Protein AF-A0A537FMN5-F1 (afdb_monomer)

Foldseek 3Di:
DDPLVVLVVVLVVLVVVLVVLVVVLVVLVVVLVVLVVVLVVLVVLLVVLVVVLVVLVVLLVVLVVVLVVLVVVLVVLCVVVVDDDDLVVLVVVLVVLVVCLVPDDDDPVVNVVSVVSNVVSVVVNVSVVVSVVSVVSSVVSVVVSVVSVVVSVVSVVVSVVSVVVSVVSVVVSVVSVVVSVVSVVVSVVSVVVSVVSVVVSVVVVVVVVVVVVVVVVVVVVVVVD

Solvent-accessible surface area (backbone atoms only — not comparable to full-atom values): 11853 Å² total; per-residue (Å²): 131,56,76,64,57,57,47,50,53,52,51,52,54,52,50,53,52,50,50,55,51,49,52,55,46,51,52,48,51,53,51,51,50,53,53,48,53,52,44,52,50,37,48,51,53,27,52,52,40,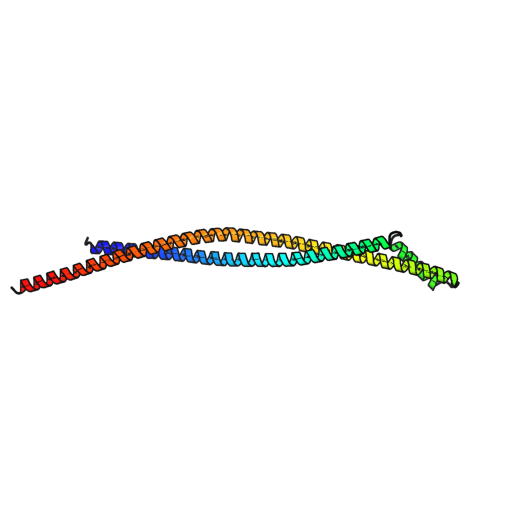51,52,53,42,52,54,47,49,52,54,28,49,51,33,50,50,53,33,50,53,52,50,50,55,48,51,52,54,48,63,76,53,76,76,78,76,60,60,72,58,48,48,55,54,38,55,52,51,54,50,46,64,75,74,47,97,67,54,76,70,58,46,53,51,50,52,54,52,43,52,61,34,52,59,44,48,55,50,48,51,52,49,52,51,50,50,53,52,36,52,51,34,49,53,54,27,50,52,45,48,53,52,40,51,53,47,49,54,53,28,48,51,34,48,52,49,39,52,53,49,50,52,54,46,50,57,50,46,53,52,45,54,52,50,49,53,57,47,52,56,50,51,52,54,51,50,54,53,52,48,53,49,50,52,56,49,50,51,50,55,50,51,54,50,50,55,50,49,54,52,58,51,68,73,72,110

Mean predicted aligned error: 10.47 Å

pLDDT: mean 88.24, std 8.63, range [50.25, 96.5]

Radius of gyration: 47.75 Å; Cα contacts (8 Å, |Δi|>4): 117; chains: 1; bounding box: 92×27×148 Å

Sequence (225 aa):
MSKIDELDDQRQKLRMDLRKSLDKLNETRAKLSKVREELQQQRKTRDGLNDTVRALKQTRDHLRDSSKEKLVALRELLKKMSDRPHASIAEKELASLEWHVQTSPLGKDEEKRLMTKIRGLEIRVSGYHNVLKLREEITKQREEADQVHARIQELAAESQKHHEDVVQLSGAFQTLRTKRDEQHKRLDDRRAKVAEIKQHFVELRNELTDDEKTIRREKEEALKE

Structure (mmCIF, N/CA/C/O backbone):
data_AF-A0A537FMN5-F1
#
_entry.id   AF-A0A537FMN5-F1
#
loop_
_atom_site.group_PDB
_atom_site.id
_atom_site.type_symbol
_atom_site.label_atom_id
_atom_site.label_alt_id
_atom_site.label_comp_id
_atom_site.label_asym_id
_atom_site.label_entity_id
_atom_site.label_seq_id
_atom_site.pdbx_PDB_ins_code
_atom_site.Cartn_x
_atom_site.Cartn_y
_atom_site.Cartn_z
_atom_site.occupancy
_atom_site.B_iso_or_equiv
_atom_site.auth_seq_id
_atom_site.auth_comp_id
_atom_site.auth_asym_id
_atom_site.auth_atom_id
_atom_site.pdbx_PDB_model_num
ATOM 1 N N . MET A 1 1 ? 44.001 -1.952 -53.327 1.00 53.19 1 MET A N 1
ATOM 2 C CA . MET A 1 1 ? 42.630 -2.487 -53.187 1.00 53.19 1 MET A CA 1
ATOM 3 C C . MET A 1 1 ? 41.712 -1.577 -53.977 1.00 53.19 1 MET A C 1
ATOM 5 O O . MET A 1 1 ? 42.021 -0.390 -54.047 1.00 53.19 1 MET A O 1
ATOM 9 N N . SER A 1 2 ? 40.685 -2.097 -54.656 1.00 77.44 2 SER A N 1
ATOM 10 C CA . SER A 1 2 ? 39.779 -1.211 -55.391 1.00 77.44 2 SER A CA 1
ATOM 11 C C . SER A 1 2 ? 38.928 -0.424 -54.390 1.00 77.44 2 SER A C 1
ATOM 13 O O . SER A 1 2 ? 38.637 -0.901 -53.292 1.00 77.44 2 SER A O 1
ATOM 15 N N . LYS A 1 3 ? 38.506 0.786 -54.759 1.00 79.75 3 LYS A N 1
ATOM 16 C CA . LYS A 1 3 ? 37.658 1.627 -53.902 1.00 79.75 3 LYS A CA 1
ATOM 17 C C . LYS A 1 3 ? 36.299 0.976 -53.586 1.00 79.75 3 LYS A C 1
ATOM 19 O O . LYS A 1 3 ? 35.687 1.289 -52.569 1.00 79.75 3 LYS A O 1
ATOM 24 N N . ILE A 1 4 ? 35.860 0.026 -54.419 1.00 79.50 4 ILE A N 1
ATOM 25 C CA . ILE A 1 4 ? 34.692 -0.828 -54.170 1.00 79.50 4 ILE A CA 1
ATOM 26 C C . ILE A 1 4 ? 34.936 -1.795 -53.007 1.00 79.50 4 ILE A C 1
ATOM 28 O O . ILE A 1 4 ? 34.047 -1.951 -52.170 1.00 79.50 4 ILE A O 1
ATOM 32 N N . ASP A 1 5 ? 36.113 -2.419 -52.933 1.00 82.12 5 ASP A N 1
ATOM 33 C CA . ASP A 1 5 ? 36.431 -3.393 -51.879 1.00 82.12 5 ASP A CA 1
ATOM 34 C C . ASP A 1 5 ? 36.463 -2.709 -50.504 1.00 82.12 5 ASP A C 1
ATOM 36 O O . ASP A 1 5 ? 35.910 -3.216 -49.530 1.00 82.12 5 ASP A O 1
ATOM 40 N N . GLU A 1 6 ? 37.015 -1.492 -50.441 1.00 84.88 6 GLU A N 1
ATOM 41 C CA . GLU A 1 6 ? 37.028 -0.675 -49.222 1.00 84.88 6 GLU A CA 1
ATOM 42 C C . GLU A 1 6 ? 35.611 -0.296 -48.759 1.00 84.88 6 GLU A C 1
ATOM 44 O O . GLU A 1 6 ? 35.308 -0.349 -47.562 1.00 84.88 6 GLU A O 1
ATOM 49 N N . LEU A 1 7 ? 34.723 0.058 -49.694 1.00 82.81 7 LEU A N 1
ATOM 50 C CA . LEU A 1 7 ? 33.324 0.364 -49.391 1.00 82.81 7 LEU A CA 1
ATOM 51 C C . LEU A 1 7 ? 32.528 -0.887 -48.986 1.00 82.81 7 LEU A C 1
ATOM 53 O O . LEU A 1 7 ? 31.657 -0.788 -48.114 1.00 82.81 7 LEU A O 1
ATOM 57 N N . ASP A 1 8 ? 32.814 -2.063 -49.559 1.00 81.25 8 ASP A N 1
ATOM 58 C CA . ASP A 1 8 ? 32.164 -3.308 -49.132 1.00 81.25 8 ASP A CA 1
ATOM 59 C C . ASP A 1 8 ? 32.602 -3.718 -47.721 1.00 81.25 8 ASP A C 1
ATOM 61 O O . ASP A 1 8 ? 31.748 -4.014 -46.879 1.00 81.25 8 ASP A O 1
ATOM 65 N N . ASP A 1 9 ? 33.895 -3.622 -47.408 1.00 86.69 9 ASP A N 1
ATOM 66 C CA . ASP A 1 9 ? 34.426 -3.868 -46.064 1.00 86.69 9 ASP A CA 1
ATOM 67 C C . ASP A 1 9 ? 33.814 -2.919 -45.023 1.00 86.69 9 ASP A C 1
ATOM 69 O O . ASP A 1 9 ? 33.403 -3.342 -43.933 1.00 86.69 9 ASP A O 1
ATOM 73 N N . GLN A 1 10 ? 33.707 -1.626 -45.347 1.00 86.00 10 GLN A N 1
ATOM 74 C CA . GLN A 1 10 ? 33.046 -0.640 -44.486 1.00 86.00 10 GLN A CA 1
ATOM 75 C C . GLN A 1 10 ? 31.566 -0.977 -44.278 1.00 86.00 10 GLN A C 1
ATOM 77 O O . GLN A 1 10 ? 31.069 -0.948 -43.146 1.00 86.00 10 GLN A O 1
ATOM 82 N N . ARG A 1 11 ? 30.860 -1.367 -45.343 1.00 83.25 11 ARG A N 1
ATOM 83 C CA . ARG A 1 11 ? 29.454 -1.783 -45.284 1.00 83.25 11 ARG A CA 1
ATOM 84 C C . ARG A 1 11 ? 29.266 -3.022 -44.409 1.00 83.25 11 ARG A C 1
ATOM 86 O O . ARG A 1 11 ? 28.318 -3.068 -43.618 1.00 83.25 11 ARG A O 1
ATOM 93 N N . GLN A 1 12 ? 30.140 -4.019 -44.526 1.00 85.44 12 GLN A N 1
ATOM 94 C CA . GLN A 1 12 ? 30.084 -5.233 -43.711 1.00 85.44 12 GLN A CA 1
ATOM 95 C C . GLN A 1 12 ? 30.335 -4.928 -42.228 1.00 85.44 12 GLN A C 1
ATOM 97 O O . GLN A 1 12 ? 29.533 -5.337 -41.380 1.00 85.44 12 GLN A O 1
ATOM 102 N N . LYS A 1 13 ? 31.365 -4.131 -41.911 1.00 88.94 13 LYS A N 1
ATOM 103 C CA . LYS A 1 13 ? 31.660 -3.691 -40.534 1.00 88.94 13 LYS A CA 1
ATOM 104 C C . LYS A 1 13 ? 30.475 -2.953 -39.911 1.00 88.94 13 LYS A C 1
ATOM 106 O O . LYS A 1 13 ? 30.029 -3.304 -38.817 1.00 88.94 13 LYS A O 1
ATOM 111 N N . LEU A 1 14 ? 29.889 -2.002 -40.636 1.00 86.75 14 LEU A N 1
ATOM 112 C CA . LEU A 1 14 ? 28.743 -1.239 -40.141 1.00 86.75 14 LEU A CA 1
ATOM 113 C C . LEU A 1 14 ? 27.483 -2.094 -39.955 1.00 86.75 14 LEU A C 1
ATOM 115 O O . LEU A 1 14 ? 26.726 -1.870 -39.009 1.00 86.75 14 LEU A O 1
ATOM 119 N N . ARG A 1 15 ? 27.257 -3.105 -40.803 1.00 85.19 15 ARG A N 1
ATOM 120 C CA . ARG A 1 15 ? 26.165 -4.077 -40.610 1.00 85.19 15 ARG A CA 1
ATOM 121 C C . ARG A 1 15 ? 26.349 -4.896 -39.336 1.00 85.19 15 ARG A C 1
ATOM 123 O O . ARG A 1 15 ? 25.384 -5.077 -38.590 1.00 85.19 15 ARG A O 1
ATOM 130 N N . MET A 1 16 ? 27.564 -5.372 -39.068 1.00 89.19 16 MET A N 1
ATOM 131 C CA . MET A 1 16 ? 27.862 -6.092 -37.827 1.00 89.19 16 MET A CA 1
ATOM 132 C C . MET A 1 16 ? 27.633 -5.203 -36.602 1.00 89.19 16 MET A C 1
ATOM 134 O O . MET A 1 16 ? 27.022 -5.638 -35.623 1.00 89.19 16 MET A O 1
ATOM 138 N N . ASP A 1 17 ? 28.065 -3.947 -36.668 1.00 89.19 17 ASP A N 1
ATOM 139 C CA . ASP A 1 17 ? 27.887 -2.989 -35.580 1.00 89.19 17 ASP A CA 1
ATOM 140 C C . ASP A 1 17 ? 26.423 -2.594 -35.363 1.00 89.19 17 ASP A C 1
ATOM 142 O O . ASP A 1 17 ? 26.002 -2.433 -34.215 1.00 89.19 17 ASP A O 1
ATOM 146 N N . LEU A 1 18 ? 25.624 -2.495 -36.431 1.00 89.69 18 LEU A N 1
ATOM 147 C CA . LEU A 1 18 ? 24.174 -2.314 -36.339 1.00 89.69 18 LEU A CA 1
ATOM 148 C C . LEU A 1 18 ? 23.508 -3.489 -35.627 1.00 89.69 18 LEU A C 1
ATOM 150 O O . LEU A 1 18 ? 22.684 -3.269 -34.741 1.00 89.69 18 LEU A O 1
ATOM 154 N N . ARG A 1 19 ? 23.887 -4.725 -35.970 1.00 90.25 19 ARG A N 1
ATOM 155 C CA . ARG A 1 19 ? 23.350 -5.925 -35.318 1.00 90.25 19 ARG A CA 1
ATOM 156 C C . ARG A 1 19 ? 23.670 -5.932 -33.824 1.00 90.25 19 ARG A C 1
ATOM 158 O O . ARG A 1 19 ? 22.757 -6.024 -33.013 1.00 90.25 19 ARG A O 1
ATOM 165 N N . LYS A 1 20 ? 24.931 -5.682 -33.455 1.00 92.25 20 LYS A N 1
ATOM 166 C CA . LYS A 1 20 ? 25.346 -5.562 -32.045 1.00 92.25 20 LYS A CA 1
ATOM 167 C C . LYS A 1 20 ? 24.591 -4.453 -31.303 1.00 92.25 20 LYS A C 1
ATOM 169 O O . LYS A 1 20 ? 24.267 -4.604 -30.127 1.00 92.25 20 LYS A O 1
ATOM 174 N N . SER A 1 21 ? 24.338 -3.319 -31.958 1.00 90.94 21 SER A N 1
ATOM 175 C CA . SER A 1 21 ? 23.545 -2.226 -31.385 1.00 90.94 21 SER A CA 1
ATOM 176 C C . SER A 1 21 ? 22.078 -2.610 -31.183 1.00 90.94 21 SER A C 1
ATOM 178 O O . SER A 1 21 ? 21.512 -2.253 -30.151 1.00 90.94 21 SER A O 1
ATOM 180 N N . LEU A 1 22 ? 21.479 -3.348 -32.125 1.00 91.38 22 LEU A N 1
ATOM 181 C CA . LEU A 1 22 ? 20.115 -3.871 -32.007 1.00 91.38 22 LEU A CA 1
ATOM 182 C C . LEU A 1 22 ? 19.996 -4.874 -30.859 1.00 91.38 22 LEU A C 1
ATOM 184 O O . LEU A 1 22 ? 19.076 -4.756 -30.054 1.00 91.38 22 LEU A O 1
ATOM 188 N N . ASP A 1 23 ? 20.944 -5.803 -30.741 1.00 93.25 23 ASP A N 1
ATOM 189 C CA . ASP A 1 23 ? 20.945 -6.807 -29.674 1.00 93.25 23 ASP A CA 1
ATOM 190 C C . ASP A 1 23 ? 21.005 -6.131 -28.295 1.00 93.25 23 ASP A C 1
ATOM 192 O O . ASP A 1 23 ? 20.157 -6.376 -27.436 1.00 93.25 23 ASP A O 1
ATOM 196 N N . LYS A 1 24 ? 21.908 -5.154 -28.123 1.00 92.94 24 LYS A N 1
ATOM 197 C CA . LYS A 1 24 ? 21.999 -4.348 -26.892 1.00 92.94 24 LYS A CA 1
ATOM 198 C C . LYS A 1 24 ? 20.719 -3.566 -26.583 1.00 92.94 24 LYS A C 1
ATOM 200 O O . LYS A 1 24 ? 20.401 -3.378 -25.410 1.00 92.94 24 LYS A O 1
ATOM 205 N N . LEU A 1 25 ? 20.008 -3.076 -27.600 1.00 92.88 25 LEU A N 1
ATOM 206 C CA . LEU A 1 25 ? 18.739 -2.363 -27.425 1.00 92.88 25 LEU A CA 1
ATOM 207 C C . LEU A 1 25 ? 17.609 -3.323 -27.034 1.00 92.88 25 LEU A C 1
ATOM 209 O O . LEU A 1 25 ? 16.779 -3.000 -26.185 1.00 92.88 25 LEU A O 1
ATOM 213 N N . ASN A 1 26 ? 17.583 -4.518 -27.618 1.00 92.81 26 ASN A N 1
ATOM 214 C CA . ASN A 1 26 ? 16.621 -5.553 -27.255 1.00 92.81 26 ASN A CA 1
ATOM 215 C C . ASN A 1 26 ? 16.827 -6.011 -25.806 1.00 92.81 26 ASN A C 1
ATOM 217 O O . ASN A 1 26 ? 15.856 -6.131 -25.058 1.00 92.81 26 ASN A O 1
ATOM 221 N N . GLU A 1 27 ? 18.077 -6.174 -25.371 1.00 94.69 27 GLU A N 1
ATOM 222 C CA . GLU A 1 27 ? 18.407 -6.475 -23.975 1.00 94.69 27 GLU A CA 1
ATOM 223 C C . GLU A 1 27 ? 17.937 -5.377 -23.011 1.00 94.69 27 GLU A C 1
ATOM 225 O O . GLU A 1 27 ? 17.336 -5.676 -21.974 1.00 94.69 27 GLU A O 1
ATOM 230 N N . THR A 1 28 ? 18.185 -4.098 -23.324 1.00 93.44 28 THR A N 1
ATOM 231 C CA . THR A 1 28 ? 17.727 -2.992 -22.466 1.00 93.44 28 THR A CA 1
ATOM 232 C C . THR A 1 28 ? 16.210 -2.870 -22.462 1.00 93.44 28 THR A C 1
ATOM 234 O O . THR A 1 28 ? 15.632 -2.628 -21.402 1.00 93.44 28 THR A O 1
ATOM 237 N N . ARG A 1 29 ? 15.544 -3.121 -23.595 1.00 93.12 2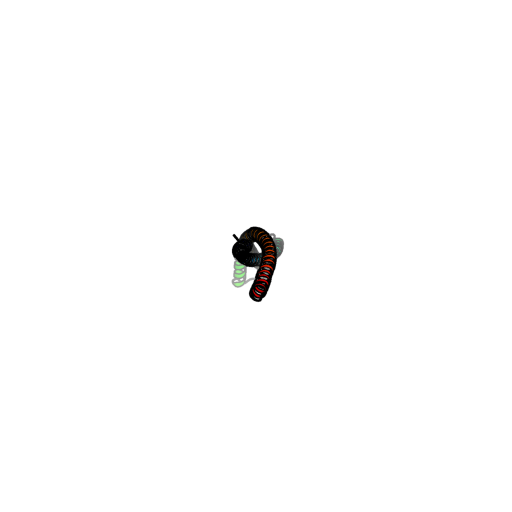9 ARG A N 1
ATOM 238 C CA . ARG A 1 29 ? 14.080 -3.190 -23.689 1.00 93.12 29 ARG A CA 1
ATOM 239 C C . ARG A 1 29 ? 13.504 -4.319 -22.833 1.00 93.12 29 ARG A C 1
ATOM 241 O O . ARG A 1 29 ? 12.524 -4.089 -22.128 1.00 93.12 29 ARG A O 1
ATOM 248 N N . ALA A 1 30 ? 14.117 -5.502 -22.854 1.00 95.06 30 ALA A N 1
ATOM 249 C CA . ALA A 1 30 ? 13.694 -6.631 -22.029 1.00 95.06 30 ALA A CA 1
ATOM 250 C C . ALA A 1 30 ? 13.835 -6.313 -20.532 1.00 95.06 30 ALA A C 1
ATOM 252 O O . ALA A 1 30 ? 12.896 -6.528 -19.766 1.00 95.06 30 ALA A O 1
ATOM 253 N N . LYS A 1 31 ? 14.966 -5.722 -20.120 1.00 94.88 31 LYS A N 1
ATOM 254 C CA . LYS A 1 31 ? 15.173 -5.255 -18.736 1.00 94.88 31 LYS A CA 1
ATOM 255 C C . LYS A 1 31 ? 14.142 -4.196 -18.330 1.00 94.88 31 LYS A C 1
ATOM 257 O O . LYS A 1 31 ? 13.577 -4.287 -17.248 1.00 94.88 31 LYS A O 1
ATOM 262 N N . LEU A 1 32 ? 13.841 -3.242 -19.213 1.00 93.94 32 LEU A N 1
ATOM 263 C CA . LEU A 1 32 ? 12.800 -2.229 -19.001 1.00 93.94 32 LEU A CA 1
ATOM 264 C C . LEU A 1 32 ? 11.408 -2.835 -18.794 1.00 93.94 32 LEU A C 1
ATOM 266 O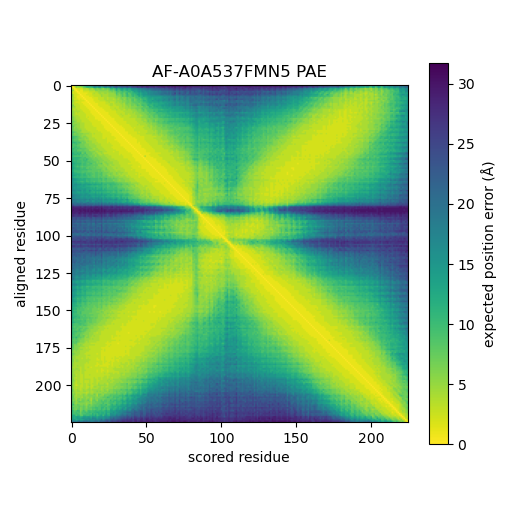 O . LEU A 1 32 ? 10.660 -2.325 -17.964 1.00 93.94 32 LEU A O 1
ATOM 270 N N . SER A 1 33 ? 11.053 -3.887 -19.542 1.00 94.75 33 SER A N 1
ATOM 271 C CA . SER A 1 33 ? 9.767 -4.576 -19.362 1.00 94.75 33 SER A CA 1
ATOM 272 C C . SER A 1 33 ? 9.682 -5.225 -17.986 1.00 94.75 33 SER A C 1
ATOM 274 O O . SER A 1 33 ? 8.734 -4.959 -17.257 1.00 94.75 33 SER A O 1
ATOM 276 N N . LYS A 1 34 ? 10.720 -5.972 -17.590 1.00 95.50 34 LYS A N 1
ATOM 277 C CA . LYS A 1 34 ? 10.774 -6.641 -16.281 1.00 95.50 34 LYS A CA 1
ATOM 278 C C . LYS A 1 34 ? 10.655 -5.652 -15.123 1.00 95.50 34 LYS A C 1
ATOM 280 O O . LYS A 1 34 ? 9.774 -5.793 -14.287 1.00 95.50 34 LYS A O 1
ATOM 285 N N . VAL A 1 35 ? 11.461 -4.587 -15.138 1.00 95.12 35 VAL A N 1
ATOM 286 C CA . VAL A 1 35 ? 11.407 -3.546 -14.095 1.00 95.12 35 VAL A CA 1
ATOM 287 C C . VAL A 1 35 ? 10.039 -2.857 -14.071 1.00 95.12 35 VAL A C 1
ATOM 289 O O . VAL A 1 35 ? 9.543 -2.502 -13.006 1.00 95.12 35 VAL A O 1
ATOM 292 N N . ARG A 1 36 ? 9.389 -2.672 -15.228 1.00 94.12 36 ARG A N 1
ATOM 293 C CA . ARG A 1 36 ? 8.030 -2.114 -15.287 1.00 94.12 36 ARG A CA 1
ATOM 294 C C . ARG A 1 36 ? 7.005 -3.039 -14.635 1.00 94.12 36 ARG A C 1
ATOM 296 O O . ARG A 1 36 ? 6.146 -2.543 -13.910 1.00 94.12 36 ARG A O 1
ATOM 303 N N . GLU A 1 37 ? 7.071 -4.334 -14.919 1.00 95.88 37 GLU A N 1
ATOM 304 C CA . GLU A 1 37 ? 6.176 -5.344 -14.345 1.00 95.88 37 GLU A CA 1
ATOM 305 C C . GLU A 1 37 ? 6.354 -5.430 -12.826 1.00 95.88 37 GLU A C 1
ATOM 307 O O . GLU A 1 37 ? 5.373 -5.328 -12.088 1.00 95.88 37 GLU A O 1
ATOM 312 N N . GLU A 1 38 ? 7.600 -5.497 -12.352 1.00 95.25 38 GLU A N 1
ATOM 313 C CA . GLU A 1 38 ? 7.937 -5.464 -10.924 1.00 95.25 38 GLU A CA 1
ATOM 314 C C . GLU A 1 38 ? 7.384 -4.201 -10.255 1.00 95.25 38 GLU A C 1
ATOM 316 O O . GLU A 1 38 ? 6.685 -4.275 -9.248 1.00 95.25 38 GLU A O 1
ATOM 321 N N . LEU A 1 39 ? 7.603 -3.033 -10.856 1.00 94.94 39 LEU A N 1
ATOM 322 C CA . LEU A 1 39 ? 7.125 -1.755 -10.335 1.00 94.94 39 LEU A CA 1
ATOM 323 C C . LEU A 1 39 ? 5.592 -1.670 -10.308 1.00 94.94 39 LEU A C 1
ATOM 325 O O . LEU A 1 39 ? 5.023 -1.105 -9.373 1.00 94.94 39 LEU A O 1
ATOM 329 N N . GLN A 1 40 ? 4.904 -2.242 -11.298 1.00 95.12 40 GLN A N 1
ATOM 330 C CA . GLN A 1 40 ? 3.445 -2.340 -11.281 1.00 95.12 40 GLN A CA 1
ATOM 331 C C . GLN A 1 40 ? 2.967 -3.254 -10.148 1.00 95.12 40 GLN A C 1
ATOM 333 O O . GLN A 1 40 ? 2.001 -2.910 -9.464 1.00 95.12 40 GLN A O 1
ATOM 338 N N . GLN A 1 41 ? 3.637 -4.385 -9.933 1.00 95.12 41 GLN A N 1
ATOM 339 C CA . GLN A 1 41 ? 3.286 -5.320 -8.872 1.00 95.12 41 GLN A CA 1
ATOM 340 C C . GLN A 1 41 ? 3.490 -4.697 -7.487 1.00 95.12 41 GLN A C 1
ATOM 342 O O . GLN A 1 41 ? 2.572 -4.734 -6.672 1.00 95.12 41 GLN A O 1
ATOM 347 N N . GLN A 1 42 ? 4.630 -4.041 -7.258 1.00 94.00 42 GLN A N 1
ATOM 348 C CA . GLN A 1 42 ? 4.931 -3.371 -5.988 1.00 94.00 42 GLN A CA 1
ATOM 349 C C . GLN A 1 42 ? 3.973 -2.206 -5.692 1.00 94.00 42 GLN A C 1
ATOM 351 O O . GLN A 1 42 ? 3.597 -1.964 -4.547 1.00 94.00 42 GLN A O 1
ATOM 356 N N . ARG A 1 43 ? 3.517 -1.485 -6.725 1.00 93.25 43 ARG A N 1
ATOM 357 C CA . ARG A 1 43 ? 2.476 -0.459 -6.552 1.00 93.25 43 ARG A CA 1
ATOM 358 C C . ARG A 1 43 ? 1.143 -1.071 -6.141 1.00 93.25 43 ARG A C 1
ATOM 360 O O . ARG A 1 43 ? 0.526 -0.570 -5.211 1.00 93.25 43 ARG A O 1
ATOM 367 N N . LYS A 1 44 ? 0.724 -2.162 -6.791 1.00 95.44 44 LYS A N 1
ATOM 368 C CA . LYS A 1 44 ? -0.526 -2.856 -6.452 1.00 95.44 44 LYS A CA 1
ATOM 369 C C . LYS A 1 44 ? -0.518 -3.383 -5.019 1.00 95.44 44 LYS A C 1
ATOM 371 O O . LYS A 1 44 ? -1.513 -3.210 -4.323 1.00 95.44 44 LYS A O 1
ATOM 376 N N . THR A 1 45 ? 0.579 -4.003 -4.578 1.00 94.31 45 THR A N 1
ATOM 377 C CA . THR A 1 45 ? 0.693 -4.511 -3.201 1.00 94.31 45 THR A CA 1
ATOM 378 C C . THR A 1 45 ? 0.640 -3.370 -2.191 1.00 94.31 45 THR A C 1
ATOM 380 O O . THR A 1 45 ? -0.177 -3.417 -1.275 1.00 94.31 45 THR A O 1
ATOM 383 N N . ARG A 1 46 ? 1.419 -2.302 -2.400 1.00 94.38 46 ARG A N 1
ATOM 384 C CA . ARG A 1 46 ? 1.391 -1.097 -1.557 1.00 94.38 46 ARG A CA 1
ATOM 385 C C . ARG A 1 46 ? -0.005 -0.474 -1.479 1.00 94.38 46 ARG A C 1
ATOM 387 O O . ARG A 1 46 ? -0.467 -0.136 -0.393 1.00 94.38 46 ARG A O 1
ATOM 394 N N . ASP A 1 47 ? -0.671 -0.299 -2.617 1.00 93.12 47 ASP A N 1
ATOM 395 C CA . ASP A 1 47 ? -1.987 0.343 -2.669 1.00 93.12 47 ASP A CA 1
ATOM 396 C C . ASP A 1 47 ? -3.050 -0.523 -1.980 1.00 93.12 47 ASP A C 1
ATOM 398 O O . ASP A 1 47 ? -3.815 -0.009 -1.164 1.00 93.12 47 ASP A O 1
ATOM 402 N N . GLY A 1 48 ? -3.008 -1.845 -2.185 1.00 95.31 48 GLY A N 1
ATOM 403 C CA . GLY A 1 48 ? -3.855 -2.790 -1.458 1.00 95.31 48 GLY A CA 1
ATOM 404 C C . GLY A 1 48 ? -3.632 -2.741 0.058 1.00 95.31 48 GLY A C 1
ATOM 405 O O . GLY A 1 48 ? -4.596 -2.652 0.819 1.00 95.31 48 GLY A O 1
ATOM 406 N N . LEU A 1 49 ? -2.375 -2.714 0.514 1.00 93.75 49 LEU A N 1
ATOM 407 C CA . LEU A 1 49 ? -2.052 -2.556 1.936 1.00 93.75 49 LEU A CA 1
ATOM 408 C C . LEU A 1 49 ? -2.588 -1.227 2.486 1.00 93.75 49 LEU A C 1
ATOM 410 O O . LEU A 1 49 ? -3.205 -1.207 3.550 1.00 93.75 49 LEU A O 1
ATOM 414 N N . ASN A 1 50 ? -2.442 -0.125 1.752 1.00 92.38 50 ASN A N 1
ATOM 415 C CA . ASN A 1 50 ? -2.960 1.177 2.173 1.00 92.38 50 ASN A CA 1
ATOM 416 C C . ASN A 1 50 ? -4.486 1.198 2.305 1.00 92.38 50 ASN A C 1
ATOM 418 O O . ASN A 1 50 ? -5.008 1.805 3.246 1.00 92.38 50 ASN A O 1
ATOM 422 N N . ASP A 1 51 ? -5.201 0.525 1.408 1.00 95.38 51 ASP A N 1
ATOM 423 C CA . ASP A 1 51 ? -6.654 0.404 1.498 1.00 95.38 51 ASP A CA 1
ATOM 424 C C . ASP A 1 51 ? -7.071 -0.442 2.710 1.00 95.38 51 ASP A C 1
ATOM 426 O O . ASP A 1 51 ? -7.963 -0.033 3.458 1.00 95.38 51 ASP A O 1
ATOM 430 N N . THR A 1 52 ? -6.370 -1.549 2.996 1.00 94.88 52 THR A N 1
ATOM 431 C CA . THR A 1 52 ? -6.619 -2.329 4.226 1.00 94.88 52 THR A CA 1
ATOM 432 C C . THR A 1 52 ? -6.334 -1.515 5.489 1.00 94.88 52 THR A C 1
ATOM 434 O O . THR A 1 52 ? -7.140 -1.514 6.419 1.00 94.88 52 THR A O 1
ATOM 437 N N . VAL A 1 53 ? -5.247 -0.736 5.511 1.00 95.81 53 VAL A N 1
ATOM 438 C CA . VAL A 1 53 ? -4.922 0.178 6.614 1.00 95.81 53 VAL A CA 1
ATOM 439 C C . VAL A 1 53 ? -6.009 1.239 6.784 1.00 95.81 53 VAL A C 1
ATOM 441 O O . VAL A 1 53 ? -6.357 1.577 7.916 1.00 95.81 53 VAL A O 1
ATOM 444 N N . ARG A 1 54 ? -6.575 1.767 5.691 1.00 95.50 54 ARG A N 1
ATOM 445 C CA . ARG A 1 54 ? -7.683 2.731 5.751 1.00 95.50 54 ARG A CA 1
ATOM 446 C C . ARG A 1 54 ? -8.926 2.103 6.384 1.00 95.50 54 ARG A C 1
ATOM 448 O O . ARG A 1 54 ? -9.501 2.716 7.280 1.00 95.50 54 ARG A O 1
ATOM 455 N N . ALA A 1 55 ? -9.293 0.890 5.973 1.00 95.75 55 ALA A N 1
ATOM 456 C CA . ALA A 1 55 ? -10.421 0.163 6.552 1.00 95.75 55 ALA A CA 1
ATOM 457 C C . ALA A 1 55 ? -10.207 -0.126 8.049 1.00 95.75 55 ALA A C 1
ATOM 459 O O . ALA A 1 55 ? -11.082 0.153 8.865 1.00 95.75 55 ALA A O 1
ATOM 460 N N . LEU A 1 56 ? -9.015 -0.588 8.441 1.00 95.38 56 LEU A N 1
ATOM 461 C CA . LEU A 1 56 ? -8.686 -0.840 9.849 1.00 95.38 56 LEU A CA 1
ATOM 462 C C . LEU A 1 56 ? -8.675 0.441 10.696 1.00 95.38 56 LEU A C 1
ATOM 464 O O . LEU A 1 56 ? -9.050 0.423 11.866 1.00 95.38 56 LEU A O 1
ATOM 468 N N . LYS A 1 57 ? -8.264 1.582 10.130 1.00 95.50 57 LYS A N 1
ATOM 469 C CA . LYS A 1 57 ? -8.365 2.873 10.829 1.00 95.50 57 LYS A CA 1
ATOM 470 C C . LYS A 1 57 ? -9.822 3.217 11.134 1.00 95.50 57 LYS A C 1
ATOM 472 O O . LYS A 1 57 ? -10.107 3.604 12.261 1.00 95.50 57 LYS A O 1
ATOM 477 N N . GLN A 1 58 ? -10.729 3.009 10.179 1.00 96.50 58 GLN A N 1
ATOM 478 C CA . GLN A 1 58 ? -12.162 3.237 10.387 1.00 96.50 58 GLN A CA 1
ATOM 479 C C . GLN A 1 58 ? -12.734 2.322 11.476 1.00 96.50 58 GLN A C 1
ATOM 481 O O . GLN A 1 58 ? -13.454 2.803 12.348 1.00 96.50 58 GLN A O 1
ATOM 486 N N . THR A 1 59 ? -12.386 1.030 11.477 1.00 95.12 59 THR A N 1
ATOM 487 C CA . THR A 1 59 ? -12.866 0.101 12.515 1.00 95.12 59 THR A CA 1
ATOM 488 C C . THR A 1 59 ? -12.329 0.470 13.895 1.00 95.12 59 THR A C 1
ATOM 490 O O . THR A 1 59 ? -13.099 0.528 14.853 1.00 95.12 59 THR A O 1
ATOM 493 N N . ARG A 1 60 ? -11.038 0.806 14.007 1.00 96.25 60 ARG A N 1
ATOM 494 C CA . ARG A 1 60 ? -10.433 1.290 15.256 1.00 96.25 60 ARG A CA 1
ATOM 495 C C . ARG A 1 60 ? -11.117 2.554 15.770 1.00 96.25 60 ARG A C 1
ATOM 497 O O . ARG A 1 60 ? -11.369 2.665 16.967 1.00 96.25 60 ARG A O 1
ATOM 504 N N . ASP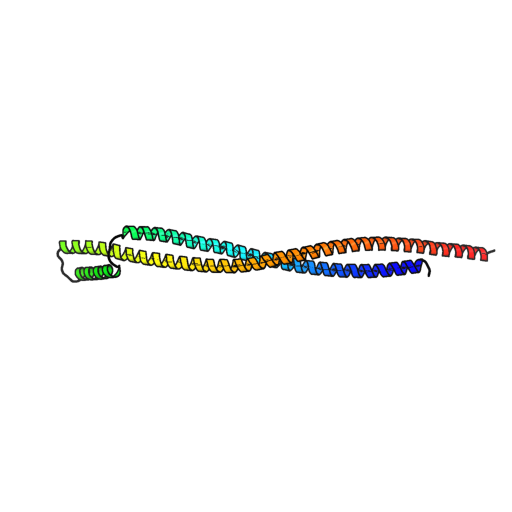 A 1 61 ? -11.364 3.518 14.890 1.00 94.56 61 ASP A N 1
ATOM 505 C CA . ASP A 1 61 ? -11.962 4.794 15.277 1.00 94.56 61 ASP A CA 1
ATOM 506 C C . ASP A 1 61 ? -13.412 4.587 15.733 1.00 94.56 61 ASP A C 1
ATOM 508 O O . ASP A 1 61 ? -13.784 5.077 16.798 1.00 94.56 61 ASP A O 1
ATOM 512 N N . HIS A 1 62 ? -14.171 3.724 15.049 1.00 95.12 62 HIS A N 1
ATOM 513 C CA . HIS A 1 62 ? -15.506 3.322 15.489 1.00 95.12 62 HIS A CA 1
ATOM 514 C C . HIS A 1 62 ? -15.504 2.631 16.866 1.00 95.12 62 HIS A C 1
ATOM 516 O O . HIS A 1 62 ? -16.304 2.986 17.733 1.00 95.12 62 HIS A O 1
ATOM 522 N N . LEU A 1 63 ? -14.577 1.695 17.111 1.00 92.75 63 LEU A N 1
ATOM 523 C CA . LEU A 1 63 ? -14.425 1.042 18.421 1.00 92.75 63 LEU A CA 1
ATOM 524 C C . LEU A 1 63 ? -14.085 2.052 19.525 1.00 92.75 63 LEU A C 1
ATOM 526 O O . LEU A 1 63 ? -14.637 1.989 20.626 1.00 92.75 63 LEU A O 1
ATOM 530 N N . ARG A 1 64 ? -13.204 3.015 19.231 1.00 92.31 64 ARG A N 1
ATOM 531 C CA . ARG A 1 64 ? -12.828 4.075 20.175 1.00 92.31 64 ARG A CA 1
ATOM 532 C C . ARG A 1 64 ? -13.989 5.008 20.481 1.00 92.31 64 ARG A C 1
ATOM 534 O O . ARG A 1 64 ? -14.156 5.374 21.643 1.00 92.31 64 ARG A O 1
ATOM 541 N N . ASP A 1 65 ? -14.773 5.388 19.484 1.00 94.81 65 ASP A N 1
ATOM 542 C CA . ASP A 1 65 ? -15.910 6.283 19.680 1.00 94.81 65 ASP A CA 1
ATOM 543 C C . ASP A 1 65 ? -17.046 5.582 20.432 1.00 94.81 65 ASP A C 1
ATOM 545 O O . ASP A 1 65 ? -17.520 6.122 21.432 1.00 94.81 65 ASP A O 1
ATOM 549 N N . SER A 1 66 ? -17.354 4.323 20.098 1.00 93.94 66 SER A N 1
ATOM 550 C CA . SER A 1 66 ? -18.287 3.499 20.884 1.00 93.94 66 SER A CA 1
ATOM 551 C C . SER A 1 66 ? -17.828 3.345 22.342 1.00 93.94 66 SER A C 1
ATOM 553 O O . SER A 1 66 ? -18.618 3.511 23.274 1.00 93.94 66 SER A O 1
ATOM 555 N N . SER A 1 67 ? -16.531 3.114 22.572 1.00 91.44 67 SER A N 1
ATOM 556 C CA . SER A 1 67 ? -15.964 3.034 23.924 1.00 91.44 67 SER A CA 1
ATOM 557 C C . SER A 1 67 ? -16.102 4.359 24.690 1.00 91.44 67 SER A C 1
ATOM 559 O O . SER A 1 67 ? -16.413 4.355 25.884 1.00 91.44 67 SER A O 1
ATOM 561 N N . LYS A 1 68 ? -15.918 5.512 24.026 1.00 92.88 68 LYS A N 1
ATOM 562 C CA . LYS A 1 68 ? -16.129 6.839 24.635 1.00 92.88 68 LYS A CA 1
ATOM 563 C C . LYS A 1 68 ? -17.589 7.061 25.019 1.00 92.88 68 LYS A C 1
ATOM 565 O O . LYS A 1 68 ? -17.839 7.540 26.123 1.00 92.88 68 LYS A O 1
ATOM 570 N N . GLU A 1 69 ? -18.536 6.703 24.156 1.00 94.12 69 GLU A N 1
ATOM 571 C CA . GLU A 1 69 ? -19.971 6.812 24.447 1.00 94.12 69 GLU A CA 1
ATOM 572 C C . GLU A 1 69 ? -20.351 5.967 25.668 1.00 94.12 69 GLU A C 1
ATOM 574 O O . GLU A 1 69 ? -20.957 6.473 26.618 1.00 94.12 69 GLU A O 1
ATOM 579 N N . LYS A 1 70 ? -19.893 4.709 25.717 1.00 91.50 70 LYS A N 1
ATOM 580 C CA . LYS A 1 70 ? -20.102 3.831 26.877 1.00 91.50 70 LYS A CA 1
ATOM 581 C C . LYS A 1 70 ? -19.442 4.369 28.144 1.00 91.50 70 LYS A C 1
ATOM 583 O O .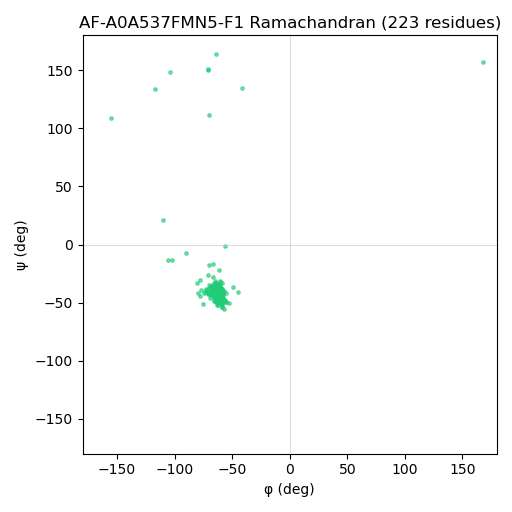 LYS A 1 70 ? -20.007 4.235 29.226 1.00 91.50 70 LYS A O 1
ATOM 588 N N . LEU A 1 71 ? -18.281 5.021 28.042 1.00 91.62 71 LEU A N 1
ATOM 589 C CA . LEU A 1 71 ? -17.634 5.687 29.179 1.00 91.62 71 LEU A CA 1
ATOM 590 C C . LEU A 1 71 ? -18.443 6.870 29.710 1.00 91.62 71 LEU A C 1
ATOM 592 O O . LEU A 1 71 ? -18.480 7.076 30.924 1.00 91.62 71 LEU A O 1
ATOM 596 N N . VAL A 1 72 ? -19.077 7.651 28.833 1.00 93.00 72 VAL A N 1
ATOM 597 C CA . VAL A 1 72 ? -19.982 8.733 29.247 1.00 93.00 72 VAL A CA 1
ATOM 598 C C . VAL A 1 72 ? -21.197 8.143 29.961 1.00 93.00 72 VAL A C 1
ATOM 600 O O . VAL A 1 72 ? -21.468 8.538 31.095 1.00 93.00 72 VAL A O 1
ATOM 603 N N . ALA A 1 73 ? -21.839 7.126 29.381 1.00 90.81 73 ALA A N 1
ATOM 604 C CA . ALA A 1 73 ? -22.960 6.426 30.012 1.00 90.81 73 ALA A CA 1
ATOM 605 C C . ALA A 1 73 ? -22.575 5.819 31.375 1.00 90.81 73 ALA A C 1
ATOM 607 O O . ALA A 1 73 ? -23.314 5.940 32.353 1.00 90.81 73 ALA A O 1
ATOM 608 N N . LEU A 1 74 ? -21.378 5.230 31.474 1.00 89.69 74 LEU A N 1
ATOM 609 C CA . LEU A 1 74 ? -20.831 4.699 32.720 1.00 89.69 74 LEU A CA 1
ATOM 610 C C . LEU A 1 74 ? -20.644 5.800 33.772 1.00 89.69 74 LEU A C 1
ATOM 612 O O . LEU A 1 74 ? -20.997 5.602 34.934 1.00 89.69 74 LEU A O 1
ATOM 616 N N . ARG A 1 75 ? -20.104 6.964 33.389 1.00 88.56 75 ARG A N 1
ATOM 617 C CA . ARG A 1 75 ? -19.940 8.113 34.298 1.00 88.56 75 ARG A CA 1
ATOM 618 C C . ARG A 1 75 ? -21.283 8.639 34.791 1.00 88.56 75 ARG A C 1
ATOM 620 O O . ARG A 1 75 ? -21.407 8.946 35.974 1.00 88.56 75 ARG A O 1
ATOM 627 N N . GLU A 1 76 ? -22.284 8.718 33.921 1.00 89.00 76 GLU A N 1
ATOM 628 C CA . GLU A 1 76 ? -23.636 9.131 34.302 1.00 89.00 76 GLU A CA 1
ATOM 629 C C . GLU A 1 76 ? -24.301 8.130 35.251 1.00 89.00 76 GLU A C 1
ATOM 631 O O . GLU A 1 76 ? -24.890 8.537 36.255 1.00 89.00 76 GLU A O 1
ATOM 636 N N . LEU A 1 77 ? -24.168 6.828 34.982 1.00 85.50 77 LEU A N 1
ATOM 637 C CA . LEU A 1 77 ? -24.648 5.762 35.866 1.00 85.50 77 LEU A CA 1
ATOM 638 C C . LEU A 1 77 ? -23.969 5.815 37.235 1.00 85.50 77 LEU A C 1
ATOM 640 O O . LEU A 1 77 ? -24.648 5.741 38.257 1.00 85.50 77 LEU A O 1
ATOM 644 N N . LEU A 1 78 ? -22.649 6.011 37.272 1.00 83.31 78 LEU A N 1
ATOM 645 C CA . LEU A 1 78 ? -21.903 6.164 38.522 1.00 83.31 78 LEU A CA 1
ATOM 646 C C . LEU A 1 78 ? -22.331 7.419 39.295 1.00 83.31 78 LEU A C 1
ATOM 648 O O . LEU A 1 78 ? -22.490 7.352 40.510 1.00 83.31 78 LEU A O 1
ATOM 652 N N . LYS A 1 79 ? -22.589 8.541 38.610 1.00 84.94 79 LYS A N 1
ATOM 653 C CA . LYS A 1 79 ? -23.082 9.776 39.243 1.00 84.94 79 LYS A CA 1
ATOM 654 C C . LYS A 1 79 ? -24.470 9.594 39.864 1.00 84.94 79 LYS A C 1
ATOM 656 O O . LYS A 1 79 ? -24.730 10.140 40.929 1.00 84.94 79 LYS A O 1
ATOM 661 N N . LYS A 1 80 ? -25.346 8.806 39.231 1.00 80.69 80 LYS A N 1
ATOM 662 C CA . LYS A 1 80 ? -26.669 8.446 39.778 1.00 80.69 80 LYS A CA 1
ATOM 663 C C . LYS A 1 80 ? -26.581 7.498 40.985 1.00 80.69 80 LYS A C 1
ATOM 665 O O . LYS A 1 80 ? -27.545 7.398 41.736 1.00 80.69 80 LYS A O 1
ATOM 670 N N . MET A 1 81 ? -25.444 6.827 41.182 1.00 71.56 81 MET A N 1
ATOM 671 C CA . MET A 1 81 ? -25.210 5.839 42.244 1.00 71.56 81 MET A CA 1
ATOM 672 C C . MET A 1 81 ? -24.236 6.324 43.335 1.00 71.56 81 MET A C 1
ATOM 674 O O . MET A 1 81 ? -23.672 5.493 44.038 1.00 71.56 81 MET A O 1
ATOM 678 N N . SER A 1 82 ? -24.037 7.643 43.483 1.00 56.03 82 SER A N 1
ATOM 679 C CA . SER A 1 82 ? -22.931 8.317 44.201 1.00 56.03 82 SER A CA 1
ATOM 680 C C . SER A 1 82 ? -22.693 7.966 45.675 1.00 56.03 82 SER A C 1
ATOM 682 O O . SER A 1 82 ? -21.787 8.520 46.286 1.00 56.03 82 SER A O 1
ATOM 684 N N . ASP A 1 83 ? -23.488 7.093 46.270 1.00 55.50 83 ASP A N 1
ATOM 685 C CA . ASP A 1 83 ? -23.423 6.784 47.686 1.00 55.50 83 ASP A CA 1
ATOM 686 C C . ASP A 1 83 ? -23.988 5.377 47.857 1.00 55.50 83 ASP A C 1
ATOM 688 O O . ASP A 1 83 ? -25.186 5.227 47.603 1.00 55.50 83 ASP A O 1
ATOM 692 N N . ARG A 1 84 ? -23.158 4.352 48.161 1.00 56.09 84 ARG A N 1
ATOM 693 C CA . ARG A 1 84 ? -23.549 3.072 48.816 1.00 56.09 84 ARG A CA 1
ATOM 694 C C . ARG A 1 84 ? -22.480 1.955 48.782 1.00 56.09 84 ARG A C 1
ATOM 696 O O . ARG A 1 84 ? -21.591 1.965 47.931 1.00 56.09 84 ARG A O 1
ATOM 703 N N . PRO A 1 85 ? -22.566 0.996 49.735 1.00 53.31 85 PRO A N 1
ATOM 704 C CA . PRO A 1 85 ? -21.587 -0.075 49.945 1.00 53.31 85 PRO A CA 1
ATOM 705 C C . PRO A 1 85 ? -21.474 -1.053 48.766 1.00 53.31 85 PRO A C 1
ATOM 707 O O . PRO A 1 85 ? -22.352 -1.130 47.912 1.00 53.31 85 PRO A O 1
ATOM 710 N N . HIS A 1 86 ? -20.380 -1.823 48.762 1.00 65.50 86 HIS A N 1
ATOM 711 C CA . HIS A 1 86 ? -20.034 -2.845 47.766 1.00 65.50 86 HIS A CA 1
ATOM 712 C C . HIS A 1 86 ? -21.242 -3.700 47.331 1.00 65.50 86 HIS A C 1
ATOM 714 O O . HIS A 1 86 ? -21.971 -4.202 48.185 1.00 65.50 86 HIS A O 1
ATOM 720 N N . ALA A 1 87 ? -21.398 -3.936 46.020 1.00 70.75 87 ALA A N 1
ATOM 721 C CA . ALA A 1 87 ? -22.487 -4.726 45.422 1.00 70.75 87 ALA A CA 1
ATOM 722 C C . ALA A 1 87 ? -22.778 -6.052 46.155 1.00 70.75 87 ALA A C 1
ATOM 724 O O . ALA A 1 87 ? -23.930 -6.357 46.439 1.00 70.75 87 ALA A O 1
ATOM 725 N N . SER A 1 88 ? -21.730 -6.765 46.584 1.00 72.06 88 SER A N 1
ATOM 726 C CA . SER A 1 88 ? 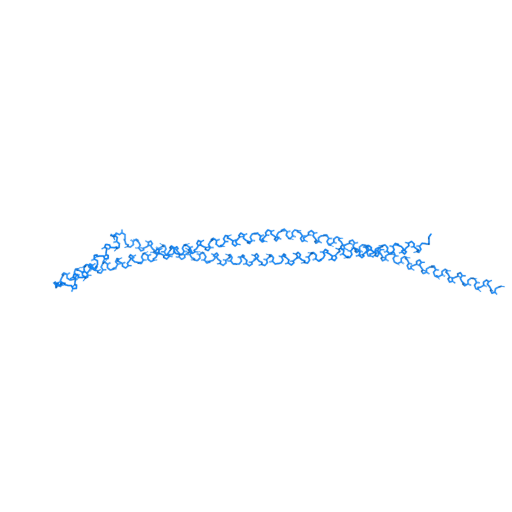-21.848 -8.021 47.342 1.00 72.06 88 SER A CA 1
ATOM 727 C C . SER A 1 88 ? -22.587 -7.879 48.682 1.00 72.06 88 SER A C 1
ATOM 729 O O . SER A 1 88 ? -23.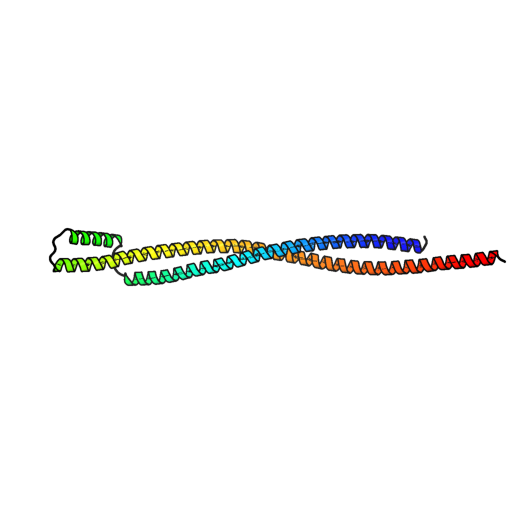272 -8.801 49.118 1.00 72.06 88 SER A O 1
ATOM 731 N N . ILE A 1 89 ? -22.468 -6.729 49.352 1.00 78.19 89 ILE A N 1
ATOM 732 C CA . ILE A 1 89 ? -23.158 -6.457 50.620 1.00 78.19 89 ILE A CA 1
ATOM 733 C C . ILE A 1 89 ? -24.641 -6.185 50.350 1.00 78.19 89 ILE A C 1
ATOM 735 O O . ILE A 1 89 ? -25.496 -6.717 51.053 1.00 78.19 89 ILE A O 1
ATOM 739 N N . ALA A 1 90 ? -24.948 -5.418 49.299 1.00 79.12 90 ALA A N 1
ATOM 740 C CA . ALA A 1 90 ? -26.322 -5.130 48.895 1.00 79.12 90 ALA A CA 1
ATOM 741 C C . ALA A 1 90 ? -27.068 -6.386 48.408 1.00 79.12 90 ALA A C 1
ATOM 743 O O . ALA A 1 90 ? -28.244 -6.542 48.716 1.00 79.12 90 ALA A O 1
ATOM 744 N N . GLU A 1 91 ? -26.391 -7.296 47.703 1.00 82.56 91 GLU A N 1
ATOM 745 C CA . GLU A 1 91 ? -26.951 -8.584 47.266 1.00 82.56 91 GLU A CA 1
ATOM 746 C C . GLU A 1 91 ? -27.282 -9.501 48.449 1.00 82.56 91 GLU A C 1
ATOM 748 O O . GLU A 1 91 ? -28.370 -10.069 48.510 1.00 82.56 91 GLU A O 1
ATOM 753 N N . LYS A 1 92 ? -26.373 -9.612 49.427 1.00 85.50 92 LYS A N 1
ATOM 754 C CA . LYS A 1 92 ? -26.609 -10.413 50.640 1.00 85.50 92 LYS A CA 1
ATOM 755 C C . LYS A 1 92 ? -27.736 -9.843 51.500 1.00 85.50 92 LYS A C 1
ATOM 757 O O . LYS A 1 92 ? -28.513 -10.608 52.065 1.00 85.50 92 LYS A O 1
ATOM 762 N N . GLU A 1 93 ? -27.820 -8.517 51.610 1.00 85.44 93 GLU A N 1
ATOM 763 C CA . GLU A 1 93 ? -28.906 -7.841 52.328 1.00 85.44 93 GLU A CA 1
ATOM 764 C C . GLU A 1 93 ? -30.249 -7.991 51.598 1.00 85.44 93 GLU A C 1
ATOM 766 O O . GLU A 1 93 ? -31.278 -8.174 52.241 1.00 85.44 93 GLU A O 1
ATOM 771 N N . LEU A 1 94 ? -30.253 -7.955 50.263 1.00 87.00 94 LEU A N 1
ATOM 772 C CA . LEU A 1 94 ? -31.451 -8.204 49.465 1.00 87.00 94 LEU A CA 1
ATOM 773 C C . LEU A 1 94 ? -31.966 -9.632 49.685 1.00 87.00 94 LEU A C 1
ATOM 775 O O . LEU A 1 94 ? -33.114 -9.806 50.084 1.00 87.00 94 LEU A O 1
ATOM 779 N N . ALA A 1 95 ? -31.091 -10.630 49.534 1.00 88.56 95 ALA A N 1
ATOM 780 C CA . ALA A 1 95 ? -31.448 -12.037 49.698 1.00 88.56 95 ALA A CA 1
ATOM 781 C C . ALA A 1 95 ? -31.957 -12.360 51.115 1.00 88.56 95 ALA A C 1
ATOM 783 O O . ALA A 1 95 ? -32.891 -13.143 51.279 1.00 88.56 95 ALA A O 1
ATOM 784 N N . SER A 1 96 ? -31.374 -11.746 52.154 1.00 89.50 96 SER A N 1
ATOM 785 C CA . SER A 1 96 ? -31.823 -11.964 53.535 1.00 89.50 96 SER A CA 1
ATOM 786 C C . SER A 1 96 ? -33.191 -11.338 53.817 1.00 89.50 96 SER A C 1
ATOM 788 O O . SER A 1 96 ? -34.004 -11.943 54.517 1.00 89.50 96 SER A O 1
ATOM 790 N N . LEU A 1 97 ? -33.477 -10.161 53.252 1.00 87.81 97 LEU A N 1
ATOM 791 C CA . LEU A 1 97 ? -34.776 -9.501 53.388 1.00 87.81 97 LEU A CA 1
ATOM 792 C C . LEU A 1 97 ? -35.870 -10.219 52.591 1.00 87.81 97 LEU A C 1
ATOM 794 O O . LEU A 1 97 ? -36.972 -10.382 53.107 1.00 87.81 97 LEU A O 1
ATOM 798 N N . GLU A 1 98 ? -35.572 -10.686 51.378 1.00 89.00 98 GLU A N 1
ATOM 799 C CA . GLU A 1 98 ? -36.494 -11.500 50.573 1.00 89.00 98 GLU A CA 1
ATOM 800 C C . GLU A 1 98 ? -36.848 -12.807 51.285 1.00 89.00 98 GLU A C 1
ATOM 802 O O . GLU A 1 98 ? -38.026 -13.150 51.406 1.00 89.00 98 GLU A O 1
ATOM 807 N N . TRP A 1 99 ? -35.843 -13.495 51.835 1.00 89.81 99 TRP A N 1
ATOM 808 C CA . TRP A 1 99 ? -36.057 -14.701 52.629 1.00 89.81 99 TRP A CA 1
ATOM 809 C C . TRP A 1 99 ? -36.916 -14.426 53.866 1.00 89.81 99 TRP A C 1
ATOM 811 O O . TRP A 1 99 ? -37.835 -15.187 54.168 1.00 89.81 99 TRP A O 1
ATOM 821 N N . HIS A 1 100 ? -36.657 -13.327 54.578 1.00 88.44 100 HIS A N 1
ATOM 822 C CA . HIS A 1 100 ? -37.433 -12.955 55.760 1.00 88.44 100 HIS A CA 1
ATOM 823 C C . HIS A 1 100 ? -38.904 -12.668 55.423 1.00 88.44 100 HIS A C 1
ATOM 825 O O . HIS A 1 100 ? -39.791 -13.146 56.127 1.00 88.44 100 HIS A O 1
ATOM 831 N N . VAL A 1 101 ? -39.169 -11.969 54.314 1.00 87.75 101 VAL A N 1
ATOM 832 C CA . VAL A 1 101 ? -40.537 -11.720 53.828 1.00 87.75 101 VAL A CA 1
ATOM 833 C C . VAL A 1 101 ? -41.253 -13.019 53.441 1.00 87.75 101 VAL A C 1
ATOM 835 O O . VAL A 1 101 ? -42.449 -13.146 53.678 1.00 87.75 101 VAL A O 1
ATOM 838 N N . GLN A 1 102 ? -40.539 -14.001 52.885 1.00 84.69 102 GLN A N 1
ATOM 839 C CA . GLN A 1 102 ? -41.124 -15.286 52.481 1.00 84.69 102 GLN A CA 1
ATOM 840 C C . GLN A 1 102 ? -41.375 -16.246 53.651 1.00 84.69 102 GLN A C 1
ATOM 842 O O . GLN A 1 102 ? -42.280 -17.075 53.581 1.00 84.69 102 GLN A O 1
ATOM 847 N N . THR A 1 103 ? -40.561 -16.172 54.707 1.00 88.06 103 THR A N 1
ATOM 848 C CA . THR A 1 103 ? -40.548 -17.179 55.782 1.00 88.06 103 THR A CA 1
ATOM 849 C C . THR A 1 103 ? -41.197 -16.731 57.088 1.00 88.06 103 THR A C 1
ATOM 851 O O . THR A 1 103 ? -41.454 -17.575 57.946 1.00 88.06 103 THR A O 1
ATOM 854 N N . SER A 1 104 ? -41.473 -15.437 57.277 1.00 83.88 104 SER A N 1
ATOM 855 C CA . SER A 1 104 ? -42.069 -14.905 58.510 1.00 83.88 104 SER A CA 1
ATOM 856 C C . SER A 1 104 ? -43.448 -14.278 58.265 1.00 83.88 104 SER A C 1
ATOM 858 O O . SER A 1 104 ? -43.599 -13.485 57.337 1.00 83.88 104 SER A O 1
ATOM 860 N N . PRO A 1 105 ? -44.465 -14.580 59.098 1.00 76.56 105 PRO A N 1
ATOM 861 C CA . PRO A 1 105 ? -45.747 -13.889 59.036 1.00 76.56 105 PRO A CA 1
ATOM 862 C C . PRO A 1 105 ? -45.570 -12.445 59.525 1.00 76.56 105 PRO A C 1
ATOM 864 O O . PRO A 1 105 ? -45.306 -12.206 60.702 1.00 76.56 105 PRO A O 1
ATOM 867 N N . LEU A 1 106 ? -45.695 -11.489 58.606 1.00 81.69 106 LEU A N 1
ATOM 868 C CA . LEU A 1 106 ? -45.483 -10.060 58.848 1.00 81.69 106 LEU A CA 1
ATOM 869 C C . LEU A 1 106 ? -46.815 -9.309 58.945 1.00 81.69 106 LEU A C 1
ATOM 871 O O . LEU A 1 106 ? -47.794 -9.641 58.274 1.00 81.69 106 LEU A O 1
ATOM 875 N N . GLY A 1 107 ? -46.849 -8.248 59.753 1.00 85.00 107 GLY A N 1
ATOM 876 C CA . GLY A 1 107 ? -47.954 -7.290 59.724 1.00 85.00 107 GLY A CA 1
ATOM 877 C C . GLY A 1 107 ? -47.930 -6.448 58.441 1.00 85.00 107 GLY A C 1
ATOM 878 O O . GLY A 1 107 ? -46.862 -6.138 57.914 1.00 85.00 107 GLY A O 1
ATOM 879 N N . LYS A 1 108 ? -49.101 -6.000 57.962 1.00 83.38 108 LYS A N 1
ATOM 880 C CA . LYS A 1 108 ? -49.244 -5.203 56.719 1.00 83.38 108 LYS A CA 1
ATOM 881 C C . LYS A 1 108 ? -48.292 -4.002 56.618 1.00 83.38 108 LYS A C 1
ATOM 883 O O . LYS A 1 108 ? -47.847 -3.659 55.524 1.00 83.38 108 LYS A O 1
ATOM 888 N N . ASP A 1 109 ? -48.010 -3.329 57.732 1.00 85.88 109 ASP A N 1
ATOM 889 C CA . ASP A 1 109 ? -47.153 -2.139 57.743 1.00 85.88 109 ASP A CA 1
ATOM 890 C C . ASP A 1 109 ? -45.657 -2.482 57.722 1.00 85.88 109 ASP A C 1
ATOM 892 O O . ASP A 1 109 ? -44.868 -1.766 57.101 1.00 85.88 109 ASP A O 1
ATOM 896 N N . GLU A 1 110 ? -45.262 -3.593 58.343 1.00 83.56 110 GLU A N 1
ATOM 897 C CA . GLU A 1 110 ? -43.888 -4.106 58.296 1.00 83.56 110 GLU A CA 1
ATOM 898 C C . GLU A 1 110 ? -43.560 -4.664 56.913 1.00 83.56 110 GLU A C 1
ATOM 900 O O . GLU A 1 110 ? -42.514 -4.340 56.349 1.00 83.56 110 GLU A O 1
ATOM 905 N N . GLU A 1 111 ? -44.499 -5.394 56.312 1.00 83.38 111 GLU A N 1
ATOM 906 C CA . GLU A 1 111 ? -44.385 -5.901 54.946 1.00 83.38 111 GLU A CA 1
ATOM 907 C C . GLU A 1 111 ? -44.191 -4.753 53.940 1.00 83.38 111 GLU A C 1
ATOM 909 O O . GLU A 1 111 ? -43.254 -4.771 53.144 1.00 83.38 111 GLU A O 1
ATOM 914 N N . LYS A 1 112 ? -44.990 -3.678 54.023 1.00 87.00 112 LYS A N 1
ATOM 915 C CA . LYS A 1 112 ? -44.817 -2.490 53.161 1.00 87.00 112 LYS A CA 1
ATOM 916 C C . LYS A 1 112 ? -43.440 -1.836 53.311 1.00 87.00 112 LYS A C 1
ATOM 918 O O . LYS A 1 112 ? -42.851 -1.400 52.314 1.00 87.00 112 LYS A O 1
ATOM 923 N N . ARG A 1 113 ? -42.920 -1.746 54.540 1.00 88.38 113 ARG A N 1
ATOM 924 C CA . ARG A 1 113 ? -41.581 -1.193 54.810 1.00 88.38 113 ARG A CA 1
ATOM 925 C C . ARG A 1 113 ? -40.491 -2.072 54.199 1.00 88.38 113 ARG A C 1
ATOM 927 O O . ARG A 1 113 ? -39.618 -1.548 53.504 1.00 88.38 113 ARG A O 1
ATOM 934 N N . LEU A 1 114 ? -40.572 -3.387 54.403 1.00 87.62 114 LEU A N 1
ATOM 935 C CA . LEU A 1 114 ? -39.630 -4.356 53.841 1.00 87.62 114 LEU A CA 1
ATOM 936 C C . LEU A 1 114 ? -39.669 -4.350 52.310 1.00 87.62 114 LEU A C 1
ATOM 938 O O . LEU A 1 114 ? -38.618 -4.226 51.689 1.00 87.62 114 LEU A O 1
ATOM 942 N N . MET A 1 115 ? -40.853 -4.333 51.697 1.00 85.44 115 MET A N 1
ATOM 943 C CA . MET A 1 115 ? -41.004 -4.262 50.238 1.00 85.44 115 MET A CA 1
ATOM 944 C C . MET A 1 115 ? -40.420 -2.978 49.637 1.00 85.44 115 MET A C 1
ATOM 946 O O . MET A 1 115 ? -39.812 -3.009 48.567 1.00 85.44 115 MET A O 1
ATOM 950 N N . THR A 1 116 ? -40.548 -1.840 50.323 1.00 88.00 116 THR A N 1
ATOM 951 C CA . THR A 1 116 ? -39.917 -0.581 49.883 1.00 88.00 116 THR A CA 1
ATOM 952 C C . THR A 1 116 ? -38.390 -0.679 49.946 1.00 88.00 116 THR A C 1
ATOM 954 O O . THR A 1 116 ? -37.695 -0.213 49.039 1.00 88.00 116 THR A O 1
ATOM 957 N N . LYS A 1 117 ? -37.858 -1.323 50.994 1.00 86.94 117 LYS A N 1
ATOM 958 C CA . LYS A 1 117 ? -36.418 -1.549 51.168 1.00 86.94 117 LYS A CA 1
ATOM 959 C C . LYS A 1 117 ? -35.859 -2.522 50.121 1.00 86.94 117 LYS A C 1
ATOM 961 O O . LYS A 1 117 ? -34.815 -2.219 49.542 1.00 86.94 117 LYS A O 1
ATOM 966 N N . ILE A 1 118 ? -36.572 -3.616 49.844 1.00 87.25 118 ILE A N 1
ATOM 967 C CA . ILE A 1 118 ? -36.257 -4.613 48.806 1.00 87.25 118 ILE A CA 1
ATOM 968 C C . ILE A 1 118 ? -36.203 -3.938 47.435 1.00 87.25 118 ILE A C 1
ATOM 970 O O . ILE A 1 118 ? -35.146 -3.948 46.814 1.00 87.25 118 ILE A O 1
ATOM 974 N N . ARG A 1 119 ? -37.245 -3.200 47.024 1.00 86.62 119 ARG A N 1
ATOM 975 C CA . ARG A 1 119 ? -37.236 -2.458 45.744 1.00 86.62 119 ARG A CA 1
ATOM 976 C C . ARG A 1 119 ? -36.047 -1.507 45.616 1.00 86.62 119 ARG A C 1
ATOM 978 O O . ARG A 1 119 ? -35.407 -1.415 44.570 1.00 86.62 119 ARG A O 1
ATOM 985 N N . GLY A 1 120 ? -35.716 -0.796 46.694 1.00 84.25 120 GLY A N 1
ATOM 986 C CA . GLY A 1 120 ? -34.550 0.083 46.725 1.00 84.25 120 GLY A CA 1
ATOM 987 C C . GLY A 1 120 ? -33.209 -0.660 46.641 1.00 84.25 120 GLY A C 1
ATOM 988 O O . GLY A 1 120 ? -32.225 -0.071 46.195 1.00 84.25 120 GLY A O 1
ATOM 989 N N . LEU A 1 121 ? -33.127 -1.913 47.096 1.00 83.31 121 LEU A N 1
ATOM 990 C CA . LEU A 1 121 ? -31.960 -2.793 46.952 1.00 83.31 121 LEU A CA 1
ATOM 991 C C . LEU A 1 121 ? -31.893 -3.422 45.549 1.00 83.31 121 LEU A C 1
ATOM 993 O O . LEU A 1 121 ? -30.825 -3.393 44.947 1.00 83.31 121 LEU A O 1
ATOM 997 N N . GLU A 1 122 ? -33.008 -3.876 44.979 1.00 84.50 122 GLU A N 1
ATOM 998 C CA . GLU A 1 122 ? -33.087 -4.431 43.615 1.00 84.50 122 GLU A CA 1
ATOM 999 C C . GLU A 1 122 ? -32.607 -3.428 42.553 1.00 84.50 122 GLU A C 1
ATOM 1001 O O . GLU A 1 122 ? -31.765 -3.748 41.706 1.00 84.50 122 GLU A O 1
ATOM 1006 N N . ILE A 1 123 ? -33.076 -2.173 42.628 1.00 84.31 123 ILE A N 1
ATOM 1007 C CA . ILE A 1 123 ? -32.641 -1.087 41.729 1.00 84.31 123 ILE A CA 1
ATOM 1008 C C . ILE A 1 123 ? -31.123 -0.861 41.836 1.00 84.31 123 ILE A C 1
ATOM 1010 O O . ILE A 1 123 ? -30.459 -0.531 40.855 1.00 84.31 123 ILE A O 1
ATOM 1014 N N . ARG A 1 124 ? -30.544 -1.070 43.024 1.00 81.06 124 ARG A N 1
ATOM 1015 C CA . ARG A 1 124 ? -29.100 -0.927 43.235 1.00 81.06 124 ARG A CA 1
ATOM 1016 C C . ARG A 1 124 ? -28.310 -2.082 42.658 1.00 81.06 124 ARG A C 1
ATOM 1018 O O . ARG A 1 124 ? -27.354 -1.836 41.931 1.00 81.06 124 ARG A O 1
ATOM 1025 N N . VAL A 1 125 ? -28.686 -3.313 42.989 1.00 84.38 125 VAL A N 1
ATOM 1026 C CA . VAL A 1 125 ? -27.994 -4.520 42.518 1.00 84.38 125 VAL A CA 1
ATOM 1027 C C . VAL A 1 125 ? -28.003 -4.561 40.988 1.00 84.38 125 VAL A C 1
ATOM 1029 O 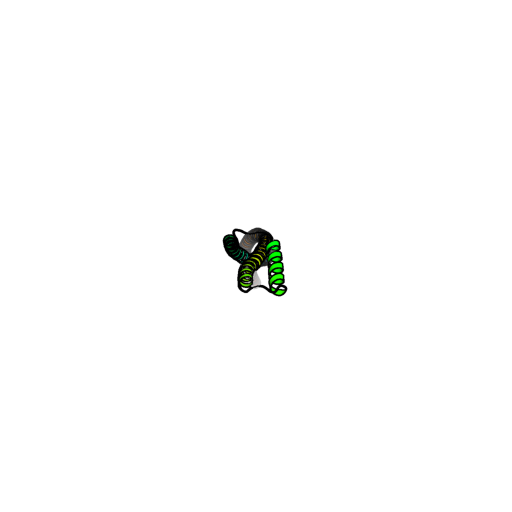O . VAL A 1 125 ? -26.951 -4.718 40.368 1.00 84.38 125 VAL A O 1
ATOM 1032 N N . SER A 1 126 ? -29.154 -4.286 40.367 1.00 85.12 126 SER A N 1
ATOM 1033 C CA . SER A 1 126 ? -29.256 -4.166 38.907 1.00 85.12 126 SER A CA 1
ATOM 1034 C C . SER A 1 126 ? -28.385 -3.036 38.338 1.00 85.12 126 SER A C 1
ATOM 1036 O O . SER A 1 126 ? -27.689 -3.241 37.341 1.00 85.12 126 SER A O 1
ATOM 1038 N N . GLY A 1 127 ? -28.343 -1.868 38.988 1.00 84.00 127 GLY A N 1
ATOM 1039 C CA . GLY A 1 127 ? -27.449 -0.765 38.621 1.00 84.00 127 GLY A CA 1
ATOM 1040 C C . GLY A 1 127 ? -25.962 -1.143 38.662 1.00 84.00 127 GLY A C 1
ATOM 1041 O O . GLY A 1 127 ? -25.226 -0.852 37.714 1.00 84.00 127 GLY A O 1
ATOM 1042 N N . TYR A 1 128 ? -25.519 -1.845 39.710 1.00 84.06 128 TYR A N 1
ATOM 1043 C CA . TYR A 1 128 ? -24.143 -2.343 39.828 1.00 84.06 128 TYR A CA 1
ATOM 1044 C C . TYR A 1 128 ? -23.798 -3.359 38.744 1.00 84.06 128 TYR A C 1
ATOM 1046 O O . TYR A 1 128 ? -22.727 -3.271 38.141 1.00 84.06 128 TYR A O 1
ATOM 1054 N N . HIS A 1 129 ? -24.703 -4.293 38.459 1.00 85.31 129 HIS A N 1
ATOM 1055 C CA . HIS A 1 129 ? -24.497 -5.279 37.407 1.00 85.31 129 HIS A CA 1
ATOM 1056 C C . HIS A 1 129 ? -24.351 -4.615 36.028 1.00 85.31 129 HIS A C 1
ATOM 1058 O O . HIS A 1 129 ? -23.458 -4.969 35.258 1.00 85.31 129 HIS A O 1
ATOM 1064 N N . ASN A 1 130 ? -25.153 -3.583 35.746 1.00 87.38 130 ASN A N 1
ATOM 1065 C CA . ASN A 1 130 ? -25.029 -2.789 34.522 1.00 87.38 130 ASN A CA 1
ATOM 1066 C C . ASN A 1 130 ? -23.690 -2.037 34.445 1.00 87.38 130 ASN A C 1
ATOM 1068 O O . ASN A 1 130 ? -23.090 -1.955 33.375 1.00 87.38 130 ASN A O 1
ATOM 1072 N N . VAL A 1 131 ? -23.184 -1.523 35.571 1.00 87.94 131 VAL A N 1
ATOM 1073 C CA . VAL A 1 131 ? -21.853 -0.897 35.639 1.00 87.94 131 VAL A CA 1
ATOM 1074 C C . VAL A 1 131 ? -20.734 -1.893 35.353 1.00 87.94 131 VAL A C 1
ATOM 1076 O O . VAL A 1 131 ? -19.804 -1.549 34.624 1.00 87.94 131 VAL A O 1
ATOM 1079 N N . LEU A 1 132 ? -20.806 -3.107 35.905 1.00 88.00 132 LEU A N 1
ATOM 1080 C CA . LEU A 1 132 ? -19.815 -4.154 35.642 1.00 88.00 132 LEU A CA 1
ATOM 1081 C C . LEU A 1 132 ? -19.817 -4.555 34.165 1.00 88.00 132 LEU A C 1
ATOM 1083 O O . LEU A 1 132 ? -18.765 -4.510 33.534 1.00 88.00 132 LEU A O 1
ATOM 1087 N N . LYS A 1 133 ? -21.000 -4.809 33.594 1.00 90.50 133 LYS A N 1
ATOM 1088 C CA . LYS A 1 133 ? -21.166 -5.101 32.162 1.00 90.50 133 LYS A CA 1
ATOM 1089 C C . LYS A 1 133 ? -20.575 -4.009 31.274 1.00 90.50 133 LYS A C 1
ATOM 1091 O O . LYS A 1 133 ? -19.773 -4.295 30.393 1.00 90.50 133 LYS A O 1
ATOM 1096 N N . LEU A 1 134 ? -20.906 -2.744 31.539 1.00 91.38 134 LEU A N 1
ATOM 1097 C CA . LEU A 1 134 ? -20.356 -1.625 30.771 1.00 91.38 134 LEU A CA 1
ATOM 1098 C C . LEU A 1 134 ? -18.835 -1.528 30.900 1.00 91.38 134 LEU A C 1
ATOM 1100 O O . LEU A 1 134 ? -18.164 -1.235 29.914 1.00 91.38 134 LEU A O 1
ATOM 1104 N N . ARG A 1 135 ? -18.273 -1.777 32.090 1.00 90.19 135 ARG A N 1
ATOM 1105 C CA . ARG A 1 135 ? -16.815 -1.799 32.279 1.00 90.19 135 ARG A CA 1
ATOM 1106 C C . ARG A 1 135 ? -16.157 -2.892 31.446 1.00 90.19 135 ARG A C 1
ATOM 1108 O O . ARG A 1 135 ? -15.191 -2.579 30.760 1.00 90.19 135 ARG A O 1
ATOM 1115 N N . GLU A 1 136 ? -16.686 -4.112 31.479 1.00 93.06 136 GLU A N 1
ATOM 1116 C CA . GLU A 1 136 ? -16.179 -5.242 30.688 1.00 93.06 136 GLU A CA 1
ATOM 1117 C C . GLU A 1 136 ? -16.262 -4.970 29.181 1.00 93.06 136 GLU A C 1
ATOM 1119 O O . GLU A 1 136 ? -15.315 -5.224 28.436 1.00 93.06 136 GLU A O 1
ATOM 1124 N N . GLU A 1 137 ? -17.367 -4.389 28.714 1.00 93.62 137 GLU A N 1
ATOM 1125 C CA . GLU A 1 137 ? -17.510 -4.008 27.309 1.00 93.62 137 GLU A CA 1
ATOM 1126 C C . GLU A 1 137 ? -16.507 -2.923 26.899 1.00 93.62 137 GLU A C 1
ATOM 1128 O O . GLU A 1 137 ? -15.921 -3.000 25.819 1.00 93.62 137 GLU A O 1
ATOM 1133 N N . ILE A 1 138 ? -16.282 -1.921 27.755 1.00 93.38 138 ILE A N 1
ATOM 1134 C CA . ILE A 1 138 ? -15.307 -0.852 27.510 1.00 93.38 138 ILE A CA 1
ATOM 1135 C C . ILE A 1 138 ? -13.887 -1.416 27.459 1.00 93.38 138 ILE A C 1
ATOM 1137 O O . ILE A 1 138 ? -13.120 -1.012 26.582 1.00 93.38 138 ILE A O 1
ATOM 1141 N N . THR A 1 139 ? -13.514 -2.308 28.383 1.00 93.62 139 THR A N 1
ATOM 1142 C CA . THR A 1 139 ? -12.178 -2.924 28.391 1.00 93.62 139 THR A CA 1
ATOM 1143 C C . THR A 1 139 ? -11.972 -3.762 27.141 1.00 93.62 139 THR A C 1
ATOM 1145 O O . THR A 1 139 ? -10.987 -3.549 26.440 1.00 93.62 139 THR A O 1
ATOM 1148 N N . LYS A 1 140 ? -12.951 -4.599 26.781 1.00 95.06 140 LYS A N 1
ATOM 1149 C CA . LYS A 1 140 ? -12.887 -5.430 25.576 1.00 95.06 140 LYS A CA 1
ATOM 1150 C C . LYS A 1 140 ? -12.751 -4.592 24.301 1.00 95.06 140 LYS A C 1
ATOM 1152 O O . LYS A 1 140 ? -11.872 -4.850 23.488 1.00 95.06 140 LYS A O 1
ATOM 1157 N N . GLN A 1 141 ? -13.559 -3.541 24.144 1.00 94.00 141 GLN A N 1
ATOM 1158 C CA . GLN A 1 141 ? -13.473 -2.657 22.973 1.00 94.00 141 GLN A CA 1
ATOM 1159 C C . GLN A 1 141 ? -12.135 -1.912 22.884 1.00 94.00 141 GLN A C 1
ATOM 1161 O O . GLN A 1 141 ? -11.653 -1.639 21.785 1.00 94.00 141 GLN A O 1
ATOM 1166 N N . ARG A 1 142 ? -11.532 -1.560 24.026 1.00 92.50 142 ARG A N 1
ATOM 1167 C CA . ARG A 1 142 ? -10.201 -0.938 24.056 1.00 92.50 142 ARG A CA 1
ATOM 1168 C C . ARG A 1 142 ? -9.117 -1.922 23.637 1.00 92.50 142 ARG A C 1
ATOM 1170 O O . ARG A 1 142 ? -8.308 -1.571 22.787 1.00 92.50 142 ARG A O 1
ATOM 1177 N N . GLU A 1 143 ? -9.151 -3.140 24.167 1.00 94.94 143 GLU A N 1
ATOM 1178 C CA . GLU A 1 143 ? -8.224 -4.208 23.782 1.00 94.94 143 GLU A CA 1
ATOM 1179 C C . GLU A 1 143 ? -8.324 -4.522 22.284 1.00 94.94 143 GLU A C 1
ATOM 1181 O O . GLU A 1 143 ? -7.306 -4.570 21.595 1.00 94.94 143 GLU A O 1
ATOM 1186 N N . GLU A 1 144 ? -9.542 -4.648 21.748 1.00 95.00 144 GLU A N 1
ATOM 1187 C CA . GLU A 1 144 ? -9.774 -4.834 20.310 1.00 95.00 144 GLU A CA 1
ATOM 1188 C C . GLU A 1 144 ? -9.228 -3.653 19.490 1.00 95.00 144 GLU A C 1
ATOM 1190 O O . GLU A 1 144 ? -8.554 -3.852 18.477 1.00 95.00 144 GLU A O 1
ATOM 1195 N N . ALA A 1 145 ? -9.449 -2.410 19.933 1.00 94.75 145 ALA A N 1
ATOM 1196 C CA . ALA A 1 145 ? -8.919 -1.230 19.252 1.00 94.75 145 ALA A CA 1
ATOM 1197 C C . ALA A 1 145 ? -7.380 -1.175 19.273 1.00 94.75 145 ALA A C 1
ATOM 1199 O O . ALA A 1 145 ? -6.774 -0.726 18.294 1.00 94.75 145 ALA A O 1
ATOM 1200 N N . ASP A 1 146 ? -6.747 -1.629 20.354 1.00 94.56 146 ASP A N 1
ATOM 1201 C CA . ASP A 1 146 ? -5.290 -1.681 20.483 1.00 94.56 146 ASP A CA 1
ATOM 1202 C C . ASP A 1 146 ? -4.687 -2.797 19.619 1.00 94.56 146 ASP A C 1
ATOM 1204 O O . ASP A 1 146 ? -3.683 -2.568 18.942 1.00 94.56 146 ASP A O 1
ATOM 1208 N N . GLN A 1 147 ? -5.343 -3.958 19.524 1.00 96.12 147 GLN A N 1
ATOM 1209 C CA . GLN A 1 147 ? -4.964 -5.021 18.583 1.00 96.12 147 GLN A CA 1
ATOM 1210 C C . GLN A 1 147 ? -5.058 -4.545 17.128 1.00 96.12 147 GLN A C 1
ATOM 1212 O O . GLN A 1 147 ? -4.124 -4.727 16.342 1.00 96.12 147 GLN A O 1
ATOM 1217 N N . VAL A 1 148 ? -6.154 -3.868 16.767 1.00 95.75 148 VAL A N 1
ATOM 1218 C CA . VAL A 1 148 ? -6.301 -3.262 15.436 1.00 95.75 148 VAL A CA 1
ATOM 1219 C C . VAL A 1 148 ? -5.224 -2.199 15.207 1.00 95.75 148 VAL A C 1
ATOM 1221 O O . VAL A 1 148 ? -4.675 -2.106 14.108 1.00 95.75 148 VAL A O 1
ATOM 1224 N N . HIS A 1 149 ? -4.874 -1.409 16.225 1.00 95.38 149 HIS A N 1
ATOM 1225 C CA . HIS A 1 149 ? -3.798 -0.426 16.122 1.00 95.38 149 HIS A CA 1
ATOM 1226 C C . HIS A 1 149 ? -2.436 -1.073 15.856 1.00 95.38 149 HIS A C 1
ATOM 1228 O O . HIS A 1 149 ? -1.735 -0.618 14.951 1.00 95.38 149 HIS A O 1
ATOM 1234 N N . ALA A 1 150 ? -2.085 -2.137 16.581 1.00 96.44 150 ALA A N 1
ATOM 1235 C CA . ALA A 1 150 ? -0.861 -2.896 16.341 1.00 96.44 150 ALA A CA 1
ATOM 1236 C C . ALA A 1 150 ? -0.824 -3.431 14.902 1.00 96.44 150 ALA A C 1
ATOM 1238 O O . ALA A 1 150 ? 0.148 -3.210 14.179 1.00 96.44 150 ALA A O 1
ATOM 1239 N N . ARG A 1 151 ? -1.939 -4.001 14.424 1.00 95.44 151 ARG A N 1
ATOM 1240 C CA . ARG A 1 151 ? -2.034 -4.496 13.047 1.00 95.44 151 ARG A CA 1
ATOM 1241 C C . ARG A 1 151 ? -1.881 -3.391 11.998 1.00 95.44 151 ARG A C 1
ATOM 1243 O O . ARG A 1 151 ? -1.253 -3.603 10.964 1.00 95.44 151 ARG A O 1
ATOM 1250 N N . ILE A 1 152 ? -2.422 -2.199 12.258 1.00 95.81 152 ILE A N 1
ATOM 1251 C CA . ILE A 1 152 ? -2.216 -1.022 11.399 1.00 95.81 152 ILE A CA 1
ATOM 1252 C C . ILE A 1 152 ? -0.732 -0.655 11.325 1.00 95.81 152 ILE A C 1
ATOM 1254 O O . ILE A 1 152 ? -0.262 -0.318 10.242 1.00 95.81 152 ILE A O 1
ATOM 1258 N N . GLN A 1 153 ? -0.007 -0.684 12.447 1.00 95.94 153 GLN A N 1
ATOM 1259 C CA . GLN A 1 153 ? 1.419 -0.346 12.469 1.00 95.94 153 GLN A CA 1
ATOM 1260 C C . GLN A 1 153 ? 2.248 -1.344 11.655 1.00 95.94 153 GLN A C 1
ATOM 1262 O O . GLN A 1 153 ? 3.087 -0.921 10.862 1.00 95.94 153 GLN A O 1
ATOM 1267 N N . GLU A 1 154 ? 1.970 -2.642 11.792 1.00 95.56 154 GLU A N 1
ATOM 1268 C CA . GLU A 1 154 ? 2.622 -3.696 11.006 1.00 95.56 154 GLU A CA 1
ATOM 1269 C C . GLU A 1 154 ? 2.409 -3.491 9.502 1.00 95.56 154 GLU A C 1
ATOM 1271 O O . GLU A 1 154 ? 3.372 -3.372 8.745 1.00 95.56 154 GLU A O 1
ATOM 1276 N N . LEU A 1 155 ? 1.150 -3.363 9.070 1.00 94.62 155 LEU A N 1
ATOM 1277 C CA . LEU A 1 155 ? 0.814 -3.183 7.654 1.00 94.62 155 LEU A CA 1
ATOM 1278 C C . LEU A 1 155 ? 1.342 -1.856 7.097 1.00 94.62 155 LEU A C 1
ATOM 1280 O O . LEU A 1 155 ? 1.722 -1.778 5.929 1.00 94.62 155 LEU A O 1
ATOM 1284 N N . ALA A 1 156 ? 1.390 -0.803 7.917 1.00 92.44 156 ALA A N 1
ATOM 1285 C CA . ALA A 1 156 ? 1.992 0.466 7.526 1.00 92.44 156 ALA A CA 1
ATOM 1286 C C . ALA A 1 156 ? 3.509 0.330 7.322 1.00 92.44 156 ALA A C 1
ATOM 1288 O O . ALA A 1 156 ? 4.033 0.871 6.350 1.00 92.44 156 ALA A O 1
ATOM 1289 N N . ALA A 1 157 ? 4.203 -0.415 8.187 1.00 94.88 157 ALA A N 1
ATOM 1290 C CA . ALA A 1 157 ? 5.628 -0.694 8.028 1.00 94.88 157 ALA A CA 1
ATOM 1291 C C . ALA A 1 157 ? 5.907 -1.554 6.782 1.00 94.88 157 ALA A C 1
ATOM 1293 O O . ALA A 1 157 ? 6.858 -1.285 6.049 1.00 94.88 157 ALA A O 1
ATOM 1294 N N . GLU A 1 158 ? 5.066 -2.550 6.495 1.00 94.94 158 GLU A N 1
ATOM 1295 C CA . GLU A 1 158 ? 5.147 -3.341 5.259 1.00 94.94 158 GLU A CA 1
ATOM 1296 C C . GLU A 1 158 ? 4.900 -2.479 4.011 1.00 94.94 158 GLU A C 1
ATOM 1298 O O . GLU A 1 158 ? 5.690 -2.511 3.067 1.00 94.94 158 GLU A O 1
ATOM 1303 N N . SER A 1 159 ? 3.857 -1.643 4.021 1.00 94.50 159 SER A N 1
ATOM 1304 C CA . SER A 1 159 ? 3.558 -0.705 2.929 1.00 94.50 159 SER A CA 1
ATOM 1305 C C . SER A 1 159 ? 4.708 0.279 2.690 1.00 94.50 159 SER A C 1
ATOM 1307 O O . SER A 1 159 ? 5.044 0.581 1.541 1.00 94.50 159 SER A O 1
ATOM 1309 N N . GLN A 1 160 ? 5.366 0.730 3.761 1.00 93.62 160 GLN A N 1
ATOM 1310 C CA . GLN A 1 160 ? 6.527 1.611 3.677 1.00 93.62 160 GLN A CA 1
ATOM 1311 C C . GLN A 1 160 ? 7.716 0.934 2.980 1.00 93.62 160 GLN A C 1
ATOM 1313 O O . GLN A 1 160 ? 8.322 1.547 2.104 1.00 93.62 160 GLN A O 1
ATOM 1318 N N . LYS A 1 161 ? 8.000 -0.342 3.278 1.00 95.38 161 LYS A N 1
ATOM 1319 C CA . LYS A 1 161 ? 9.041 -1.108 2.566 1.00 95.38 161 LYS A CA 1
ATOM 1320 C C . LYS A 1 161 ? 8.742 -1.200 1.069 1.00 95.38 161 LYS A C 1
ATOM 1322 O O . LYS A 1 161 ? 9.590 -0.872 0.245 1.00 95.38 161 LYS A O 1
ATOM 1327 N N . HIS A 1 162 ? 7.502 -1.536 0.708 1.00 93.69 162 HIS A N 1
ATOM 1328 C CA . HIS A 1 162 ? 7.087 -1.555 -0.697 1.00 93.69 162 HIS A CA 1
ATOM 1329 C C . HIS A 1 162 ? 7.185 -0.173 -1.358 1.00 93.69 162 HIS A C 1
ATOM 1331 O O . HIS A 1 162 ? 7.503 -0.066 -2.543 1.00 93.69 162 HIS A O 1
ATOM 1337 N N . HIS A 1 163 ? 6.920 0.907 -0.622 1.00 94.25 163 HIS A N 1
ATOM 1338 C CA . HIS A 1 163 ? 7.108 2.260 -1.134 1.00 94.25 163 HIS A CA 1
ATOM 1339 C C . HIS A 1 163 ? 8.581 2.557 -1.445 1.00 94.25 163 HIS A C 1
ATOM 1341 O O . HIS A 1 163 ? 8.867 3.084 -2.522 1.00 94.25 163 HIS A O 1
ATOM 1347 N N . GLU A 1 164 ? 9.497 2.192 -0.551 1.00 95.56 164 GLU A N 1
ATOM 1348 C CA . GLU A 1 164 ? 10.943 2.340 -0.751 1.00 95.56 164 GLU A CA 1
ATOM 1349 C C . GLU A 1 164 ? 11.423 1.551 -1.976 1.00 95.56 164 GLU A C 1
ATOM 1351 O O . GLU A 1 164 ? 12.099 2.118 -2.841 1.00 95.56 164 GLU A O 1
ATOM 1356 N N . ASP A 1 165 ? 10.972 0.303 -2.128 1.00 94.81 165 ASP A N 1
ATOM 1357 C CA . ASP A 1 165 ? 11.254 -0.521 -3.309 1.00 94.81 165 ASP A CA 1
ATOM 1358 C C . ASP A 1 165 ? 10.744 0.144 -4.595 1.00 94.81 165 ASP A C 1
ATOM 1360 O O . ASP A 1 165 ? 11.456 0.219 -5.601 1.00 94.81 165 ASP A O 1
ATOM 1364 N N . VAL A 1 166 ? 9.525 0.699 -4.577 1.00 95.19 166 VAL A N 1
ATOM 1365 C CA . VAL A 1 166 ? 8.970 1.437 -5.723 1.00 95.19 166 VAL A CA 1
ATOM 1366 C C . VAL A 1 166 ? 9.833 2.647 -6.070 1.00 95.19 166 VAL A C 1
ATOM 1368 O O . VAL A 1 166 ? 10.021 2.921 -7.259 1.00 95.19 166 VAL A O 1
ATOM 1371 N N . VAL A 1 167 ? 10.347 3.385 -5.084 1.00 95.50 167 VAL A N 1
ATOM 1372 C CA . VAL A 1 167 ? 11.215 4.550 -5.321 1.00 95.50 167 VAL A CA 1
ATOM 1373 C C . VAL A 1 167 ? 12.529 4.114 -5.970 1.00 95.50 167 VAL A C 1
ATOM 1375 O O . VAL A 1 167 ? 12.908 4.670 -7.006 1.00 95.50 167 VAL A O 1
ATOM 1378 N N . GLN A 1 168 ? 13.180 3.079 -5.433 1.00 95.25 168 GLN A N 1
ATOM 1379 C CA . GLN A 1 168 ? 14.431 2.548 -5.980 1.00 95.25 168 GLN A CA 1
ATOM 1380 C C . GLN A 1 168 ? 14.248 2.008 -7.406 1.00 95.25 168 GLN A C 1
ATOM 1382 O O . GLN A 1 168 ? 14.975 2.407 -8.324 1.00 95.25 168 GLN A O 1
ATOM 1387 N N . LEU A 1 169 ? 13.227 1.173 -7.628 1.00 94.81 169 LEU A N 1
ATOM 1388 C CA . LEU A 1 169 ? 12.900 0.625 -8.947 1.00 94.81 169 LEU A CA 1
ATOM 1389 C C . LEU A 1 169 ? 12.514 1.723 -9.941 1.00 94.81 169 LEU A C 1
ATOM 1391 O O . LEU A 1 169 ? 12.884 1.644 -11.111 1.00 94.81 169 LEU A O 1
ATOM 1395 N N . SER A 1 170 ? 11.818 2.775 -9.498 1.00 94.25 170 SER A N 1
ATOM 1396 C CA . SER A 1 170 ? 11.492 3.921 -10.357 1.00 94.25 170 SER A CA 1
ATOM 1397 C C . SER A 1 170 ? 12.756 4.650 -10.815 1.00 94.25 170 SER A C 1
ATOM 1399 O O . SER A 1 170 ? 12.857 5.010 -11.989 1.00 94.25 170 SER A O 1
ATOM 1401 N N . GLY A 1 171 ? 13.737 4.827 -9.925 1.00 95.06 171 GLY A N 1
ATOM 1402 C CA . GLY A 1 171 ? 15.044 5.388 -10.272 1.00 95.06 171 GLY A CA 1
ATOM 1403 C C . GLY A 1 171 ? 15.784 4.529 -11.302 1.00 95.06 171 GLY A C 1
ATOM 1404 O O . GLY A 1 171 ? 16.192 5.032 -12.352 1.00 95.06 171 GLY A O 1
ATOM 1405 N N . ALA A 1 172 ? 15.879 3.219 -11.056 1.00 94.25 172 ALA A N 1
ATOM 1406 C CA . ALA A 1 172 ? 16.486 2.265 -11.988 1.00 94.25 172 ALA A CA 1
ATOM 1407 C C . ALA A 1 172 ? 15.759 2.221 -13.346 1.00 94.25 172 ALA A C 1
ATOM 1409 O O . ALA A 1 172 ? 16.385 2.141 -14.404 1.00 94.25 172 ALA A O 1
ATOM 1410 N N . PHE A 1 173 ? 14.431 2.333 -13.341 1.00 95.19 173 PHE A N 1
ATOM 1411 C CA . PHE A 1 173 ? 13.632 2.401 -14.558 1.00 95.19 173 PHE A CA 1
ATOM 1412 C C . PHE A 1 173 ? 13.988 3.634 -15.395 1.00 95.19 173 PHE A C 1
ATOM 1414 O O . PHE A 1 173 ? 14.146 3.512 -16.613 1.00 95.19 173 PHE A O 1
ATOM 1421 N N . GLN A 1 174 ? 14.151 4.811 -14.776 1.00 95.25 174 GLN A N 1
ATOM 1422 C CA . GLN A 1 174 ? 14.493 6.014 -15.539 1.00 95.25 174 GLN A CA 1
ATOM 1423 C C . GLN A 1 174 ? 15.906 5.981 -16.103 1.00 95.25 174 GLN A C 1
ATOM 1425 O O . GLN A 1 174 ? 16.085 6.365 -17.257 1.00 95.25 174 GLN A O 1
ATOM 1430 N N . THR A 1 175 ? 16.889 5.465 -15.366 1.00 95.38 175 THR A N 1
ATOM 1431 C CA . THR A 1 175 ? 18.254 5.323 -15.901 1.00 95.38 175 THR A CA 1
ATOM 1432 C C . THR A 1 175 ? 18.311 4.331 -17.067 1.00 95.38 175 THR A C 1
ATOM 1434 O O . THR A 1 175 ? 19.000 4.565 -18.061 1.00 95.38 175 THR A O 1
ATOM 1437 N N . LEU A 1 176 ? 17.541 3.240 -17.012 1.00 94.50 176 LEU A N 1
ATOM 1438 C CA . LEU A 1 176 ? 17.409 2.318 -18.142 1.00 94.50 176 LEU A CA 1
ATOM 1439 C C . LEU A 1 176 ? 16.661 2.948 -19.320 1.00 94.50 176 LEU A C 1
ATOM 1441 O O . LEU A 1 176 ? 17.009 2.695 -20.475 1.00 94.50 176 LEU A O 1
ATOM 1445 N N . ARG A 1 177 ? 15.646 3.773 -19.047 1.00 94.88 177 ARG A N 1
ATOM 1446 C CA . ARG A 1 177 ? 14.890 4.496 -20.072 1.00 94.88 177 ARG A CA 1
ATOM 1447 C C . ARG A 1 177 ? 15.778 5.471 -20.835 1.00 94.88 177 ARG A C 1
ATOM 1449 O O . ARG A 1 177 ? 15.795 5.394 -22.061 1.00 94.88 177 ARG A O 1
ATOM 1456 N N . THR A 1 178 ? 16.533 6.319 -20.138 1.00 95.62 178 THR A N 1
ATOM 1457 C CA . THR A 1 178 ? 17.454 7.272 -20.776 1.00 95.62 178 THR A CA 1
ATOM 1458 C C . THR A 1 178 ? 18.516 6.541 -21.589 1.00 95.62 178 THR A C 1
ATOM 1460 O O . THR A 1 178 ? 18.714 6.859 -22.760 1.00 95.62 178 THR A O 1
ATOM 1463 N N . LYS A 1 179 ? 19.105 5.472 -21.036 1.00 94.50 179 LYS A N 1
ATOM 1464 C CA . LYS A 1 179 ? 20.063 4.623 -21.757 1.00 94.50 179 LYS A CA 1
ATOM 1465 C C . LYS A 1 179 ? 19.472 4.026 -23.035 1.00 94.50 179 LYS A C 1
ATOM 1467 O O . LYS A 1 179 ? 20.145 3.998 -24.064 1.00 94.50 179 LYS A O 1
ATOM 1472 N N . ARG A 1 180 ? 18.227 3.545 -22.994 1.00 94.31 180 ARG A N 1
ATOM 1473 C CA . ARG A 1 180 ? 17.533 3.023 -24.179 1.00 94.31 180 ARG A CA 1
ATOM 1474 C C . ARG A 1 180 ? 17.285 4.121 -25.212 1.00 94.31 180 ARG A C 1
ATOM 1476 O O . ARG A 1 180 ? 17.480 3.870 -26.397 1.00 94.31 180 ARG A O 1
ATOM 1483 N N . ASP A 1 181 ? 16.885 5.314 -24.784 1.00 94.56 181 ASP A N 1
ATOM 1484 C CA . ASP A 1 181 ? 16.636 6.442 -25.689 1.00 94.56 181 ASP A CA 1
ATOM 1485 C C . ASP A 1 181 ? 17.935 6.903 -26.375 1.00 94.56 181 ASP A C 1
ATOM 1487 O O . ASP A 1 181 ? 17.955 7.126 -27.585 1.00 94.56 181 ASP A O 1
ATOM 1491 N N . GLU A 1 182 ? 19.051 6.945 -25.645 1.00 94.62 182 GLU A N 1
ATOM 1492 C CA . GLU A 1 182 ? 20.380 7.202 -26.213 1.00 94.62 182 GLU A CA 1
ATOM 1493 C C . GLU A 1 182 ? 20.825 6.108 -27.192 1.00 94.62 182 GLU A C 1
ATOM 1495 O O . GLU A 1 182 ? 21.351 6.409 -28.265 1.00 94.62 182 GLU A O 1
ATOM 1500 N N . GLN A 1 183 ? 20.621 4.833 -26.843 1.00 92.44 183 GLN A N 1
ATOM 1501 C CA . GLN A 1 183 ? 20.926 3.708 -27.730 1.00 92.44 183 GLN A CA 1
ATOM 1502 C C . GLN A 1 183 ? 20.116 3.778 -29.023 1.00 92.44 183 GLN A C 1
ATOM 1504 O O . GLN A 1 183 ? 20.675 3.515 -30.085 1.00 92.44 183 GLN A O 1
ATOM 1509 N N . HIS A 1 184 ? 18.836 4.146 -28.936 1.00 92.31 184 HIS A N 1
ATOM 1510 C CA . HIS A 1 184 ? 17.966 4.296 -30.097 1.00 92.31 184 HIS A CA 1
ATOM 1511 C C . HIS A 1 184 ? 18.459 5.416 -31.016 1.00 92.31 184 HIS A C 1
ATOM 1513 O O . HIS A 1 184 ? 18.679 5.166 -32.196 1.00 92.31 184 HIS A O 1
ATOM 1519 N N . LYS A 1 185 ? 18.753 6.604 -30.467 1.00 94.06 185 LYS A N 1
ATOM 1520 C CA . LYS A 1 185 ? 19.314 7.726 -31.240 1.00 94.06 185 LYS A CA 1
ATOM 1521 C C . LYS A 1 185 ? 20.603 7.336 -31.966 1.00 94.06 185 LYS A C 1
ATOM 1523 O O . LYS A 1 185 ? 20.705 7.485 -33.177 1.00 94.06 185 LYS A O 1
ATOM 1528 N N . ARG A 1 186 ? 21.553 6.723 -31.249 1.00 91.88 186 ARG A N 1
ATOM 1529 C CA . ARG A 1 186 ? 22.817 6.244 -31.843 1.00 91.88 186 ARG A CA 1
ATOM 1530 C C . ARG A 1 186 ? 22.597 5.205 -32.942 1.00 91.88 186 ARG A C 1
ATOM 1532 O O . ARG A 1 186 ? 23.428 5.071 -33.838 1.00 91.88 186 ARG A O 1
ATOM 1539 N N . LEU A 1 187 ? 21.539 4.406 -32.834 1.00 92.31 187 LEU A N 1
ATOM 1540 C CA . LEU A 1 187 ? 21.193 3.393 -33.821 1.00 92.31 187 LEU A CA 1
ATOM 1541 C C . LEU A 1 187 ? 20.613 4.033 -35.082 1.00 92.31 187 LEU A C 1
ATOM 1543 O O . LEU A 1 187 ? 20.986 3.622 -36.180 1.00 92.31 187 LEU A O 1
ATOM 1547 N N . ASP A 1 188 ? 19.773 5.052 -34.929 1.00 91.69 188 ASP A N 1
ATOM 1548 C CA . ASP A 1 188 ? 19.232 5.832 -36.042 1.00 91.69 188 ASP A CA 1
ATOM 1549 C C . ASP A 1 188 ? 20.354 6.565 -36.798 1.00 91.69 188 ASP A C 1
ATOM 1551 O O . ASP A 1 188 ? 20.447 6.431 -38.019 1.00 91.69 188 ASP A O 1
ATOM 1555 N N . ASP A 1 189 ? 21.301 7.190 -36.087 1.00 91.50 189 ASP A N 1
ATOM 1556 C CA . ASP A 1 189 ? 22.483 7.824 -36.697 1.00 91.50 189 ASP A CA 1
ATOM 1557 C C . ASP A 1 189 ? 23.329 6.818 -37.497 1.00 91.50 189 ASP A C 1
ATOM 1559 O O . ASP A 1 189 ? 23.814 7.098 -38.596 1.00 91.50 189 ASP A O 1
ATOM 1563 N N . ARG A 1 190 ? 23.517 5.606 -36.957 1.00 88.50 190 ARG A N 1
ATOM 1564 C CA . ARG A 1 190 ? 24.244 4.52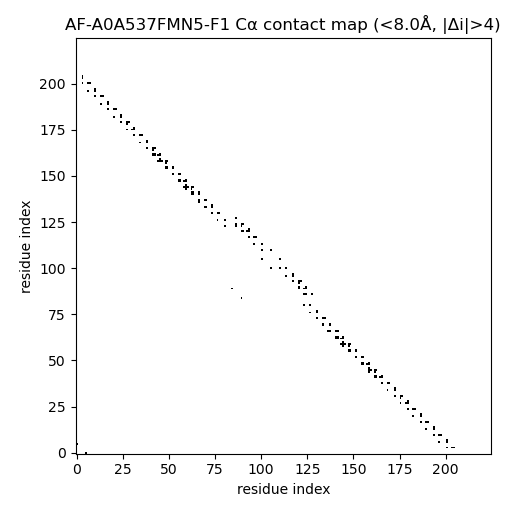8 -37.649 1.00 88.50 190 ARG A CA 1
ATOM 1565 C C . ARG A 1 190 ? 23.490 4.035 -38.879 1.00 88.50 190 ARG A C 1
ATOM 1567 O O . ARG A 1 190 ? 24.126 3.732 -39.886 1.00 88.50 190 ARG A O 1
ATOM 1574 N N . ARG A 1 191 ? 22.159 3.940 -38.812 1.00 90.19 191 ARG A N 1
ATOM 1575 C CA . ARG A 1 191 ? 21.322 3.562 -39.959 1.00 90.19 191 ARG A CA 1
ATOM 1576 C C . ARG A 1 191 ? 21.433 4.585 -41.084 1.00 90.19 191 ARG A C 1
ATOM 1578 O O . ARG A 1 191 ? 21.572 4.162 -42.228 1.00 90.19 191 ARG A O 1
ATOM 1585 N N . ALA A 1 192 ? 21.436 5.878 -40.760 1.00 90.81 192 ALA A N 1
ATOM 1586 C CA . ALA A 1 192 ? 21.632 6.948 -41.737 1.00 90.81 192 ALA A CA 1
ATOM 1587 C C . ALA A 1 192 ? 22.985 6.810 -42.457 1.00 90.81 192 ALA A C 1
ATOM 1589 O O . ALA A 1 192 ? 23.015 6.676 -43.677 1.00 90.81 192 ALA A O 1
ATOM 1590 N N . LYS A 1 193 ? 24.089 6.669 -41.709 1.00 88.81 193 LYS A N 1
ATOM 1591 C CA . LYS A 1 193 ? 25.434 6.462 -42.288 1.00 88.81 193 LYS A CA 1
ATOM 1592 C C . LYS A 1 193 ? 25.531 5.218 -43.172 1.00 88.81 193 LYS A C 1
ATOM 1594 O O . LYS A 1 193 ? 26.203 5.217 -44.198 1.00 88.81 193 LYS A O 1
ATOM 1599 N N . VAL A 1 194 ? 24.868 4.129 -42.777 1.00 88.19 194 VAL A N 1
ATOM 1600 C CA . VAL A 1 194 ? 24.820 2.908 -43.595 1.00 88.19 194 VAL A CA 1
ATOM 1601 C C . VAL A 1 194 ? 24.035 3.122 -44.882 1.00 88.19 194 VAL A C 1
ATOM 1603 O O . VAL A 1 194 ? 24.413 2.554 -45.905 1.00 88.19 194 VAL A O 1
ATOM 1606 N N . ALA A 1 195 ? 22.962 3.912 -44.848 1.00 89.12 195 ALA A N 1
ATOM 1607 C CA . ALA A 1 195 ? 22.209 4.261 -46.046 1.00 89.12 195 ALA A CA 1
ATOM 1608 C C . ALA A 1 195 ? 23.064 5.093 -47.016 1.00 89.12 195 ALA A C 1
ATOM 1610 O O . ALA A 1 195 ? 23.126 4.735 -48.190 1.00 89.12 195 ALA A O 1
ATOM 1611 N N . GLU A 1 196 ? 23.792 6.095 -46.516 1.00 90.06 196 GLU A N 1
ATOM 1612 C CA . GLU A 1 196 ? 24.721 6.925 -47.302 1.00 90.06 196 GLU A CA 1
ATOM 1613 C C . GLU A 1 196 ? 25.818 6.081 -47.970 1.00 90.06 196 GLU A C 1
ATOM 1615 O O . GLU A 1 196 ? 25.981 6.107 -49.188 1.00 90.06 196 GLU A O 1
ATOM 1620 N N . ILE A 1 197 ? 26.524 5.243 -47.202 1.00 87.88 197 ILE A N 1
ATOM 1621 C CA . ILE A 1 197 ? 27.592 4.384 -47.747 1.00 87.88 197 ILE A CA 1
ATOM 1622 C C . ILE A 1 197 ? 27.031 3.369 -48.745 1.00 87.88 197 ILE A C 1
ATOM 1624 O O . ILE A 1 197 ? 27.660 3.075 -49.761 1.00 87.88 197 ILE A O 1
ATOM 1628 N N . LYS A 1 198 ? 25.838 2.823 -48.482 1.00 86.38 198 LYS A N 1
ATOM 1629 C CA . LYS A 1 198 ? 25.177 1.910 -49.419 1.00 86.38 198 LYS A CA 1
ATOM 1630 C C . LYS A 1 198 ? 24.832 2.621 -50.727 1.00 86.38 198 LYS A C 1
ATOM 1632 O O . LYS A 1 198 ? 24.980 1.997 -51.774 1.00 86.38 198 LYS A O 1
ATOM 1637 N N . GLN A 1 199 ? 24.373 3.868 -50.668 1.00 89.56 199 GLN A N 1
ATOM 1638 C CA . GLN A 1 199 ? 24.076 4.666 -51.852 1.00 89.56 199 GLN A CA 1
ATOM 1639 C C . GLN A 1 199 ? 25.350 4.907 -52.672 1.00 89.56 199 GLN A C 1
ATOM 1641 O O . GLN A 1 199 ? 25.386 4.510 -53.834 1.00 89.56 199 GLN A O 1
ATOM 1646 N N . HIS A 1 200 ? 26.423 5.396 -52.045 1.00 87.50 200 HIS A N 1
ATOM 1647 C CA . HIS A 1 200 ? 27.711 5.600 -52.716 1.00 87.50 200 HIS A CA 1
ATOM 1648 C C . HIS A 1 200 ? 28.300 4.317 -53.310 1.00 87.50 200 HIS A C 1
ATOM 1650 O O . HIS A 1 200 ? 28.853 4.332 -54.404 1.00 87.50 200 HIS A O 1
ATOM 1656 N N . PHE A 1 201 ? 28.161 3.180 -52.623 1.00 85.12 201 PHE A N 1
ATOM 1657 C CA . PHE A 1 201 ? 28.587 1.888 -53.161 1.00 85.12 201 PHE A CA 1
ATOM 1658 C C . PHE A 1 201 ? 27.814 1.502 -54.429 1.00 85.12 201 PHE A C 1
ATOM 1660 O O . PHE A 1 201 ? 28.394 0.933 -55.350 1.00 85.12 201 PHE A O 1
ATOM 1667 N N . VAL A 1 202 ? 26.503 1.766 -54.473 1.00 87.94 202 VAL A N 1
ATOM 1668 C CA . VAL A 1 202 ? 25.669 1.474 -55.650 1.00 87.94 202 VAL A CA 1
ATOM 1669 C C . VAL A 1 202 ? 26.017 2.410 -56.805 1.00 87.94 202 VAL A C 1
ATOM 1671 O O . VAL A 1 202 ? 26.151 1.928 -57.923 1.00 87.94 202 VAL A O 1
ATOM 1674 N N . GLU A 1 203 ? 26.209 3.702 -56.534 1.00 89.50 203 GLU A N 1
ATOM 1675 C CA . GLU A 1 203 ? 26.641 4.701 -57.523 1.00 89.50 203 GLU A CA 1
ATOM 1676 C C . GLU A 1 203 ? 27.975 4.291 -58.164 1.00 89.50 203 GLU A C 1
ATOM 1678 O O . GLU A 1 203 ? 28.024 4.055 -59.369 1.00 89.50 203 GLU A O 1
ATOM 1683 N N . LEU A 1 204 ? 29.008 4.059 -57.348 1.00 87.62 204 LEU A N 1
ATOM 1684 C CA . LEU A 1 204 ? 30.344 3.684 -57.822 1.00 87.62 204 LEU A CA 1
ATOM 1685 C C . LEU A 1 204 ? 30.343 2.349 -58.584 1.00 87.62 204 LEU A C 1
ATOM 1687 O O . LEU A 1 204 ? 31.079 2.161 -59.549 1.00 87.62 204 LEU A O 1
ATOM 1691 N N . ARG A 1 205 ? 29.514 1.394 -58.147 1.00 85.50 205 ARG A N 1
ATOM 1692 C CA . ARG A 1 205 ? 29.365 0.111 -58.839 1.00 85.50 205 ARG A CA 1
ATOM 1693 C C . ARG A 1 205 ? 28.712 0.281 -60.204 1.00 85.50 205 ARG A C 1
ATOM 1695 O O . ARG A 1 205 ? 29.152 -0.379 -61.136 1.00 85.50 205 ARG A O 1
ATOM 1702 N N . ASN A 1 206 ? 27.683 1.121 -60.305 1.00 88.12 206 ASN A N 1
ATOM 1703 C CA . ASN A 1 206 ? 27.002 1.389 -61.567 1.00 88.12 206 ASN A CA 1
ATOM 1704 C C . ASN A 1 206 ? 27.955 2.055 -62.567 1.00 88.12 206 ASN A C 1
ATOM 1706 O O . ASN A 1 206 ? 28.055 1.554 -63.685 1.00 88.12 206 ASN A O 1
ATOM 1710 N N . GLU A 1 207 ? 28.702 3.078 -62.130 1.00 88.25 207 GLU A N 1
ATOM 1711 C CA . GLU A 1 207 ? 29.748 3.749 -62.922 1.00 88.25 207 GLU A CA 1
ATOM 1712 C C . GLU A 1 207 ? 30.752 2.740 -63.488 1.00 88.25 207 GLU A C 1
ATOM 1714 O O . GLU A 1 207 ? 30.943 2.674 -64.697 1.00 88.25 207 GLU A O 1
ATOM 1719 N N . LEU A 1 208 ? 31.295 1.857 -62.642 1.00 84.44 208 LEU A N 1
ATOM 1720 C CA . LEU A 1 208 ? 32.225 0.813 -63.082 1.00 84.44 208 LEU A CA 1
ATOM 1721 C C . LEU A 1 208 ? 31.611 -0.152 -64.105 1.00 84.44 208 LEU A C 1
ATOM 1723 O O . LEU A 1 208 ? 32.263 -0.487 -65.091 1.00 84.44 208 LEU A O 1
ATOM 1727 N N . THR A 1 209 ? 30.356 -0.579 -63.928 1.00 85.56 209 THR A N 1
ATOM 1728 C CA . THR A 1 209 ? 29.679 -1.401 -64.952 1.00 85.56 209 THR A CA 1
ATOM 1729 C C . THR A 1 209 ? 29.451 -0.665 -66.266 1.00 85.56 209 THR A C 1
ATOM 1731 O O . THR A 1 209 ? 29.389 -1.314 -67.311 1.00 85.56 209 THR A O 1
ATOM 1734 N N . ASP A 1 210 ? 29.242 0.647 -66.237 1.00 87.50 210 ASP A N 1
ATOM 1735 C CA . ASP A 1 210 ? 29.035 1.432 -67.450 1.00 87.50 210 ASP A CA 1
ATOM 1736 C C . ASP A 1 210 ? 30.368 1.691 -68.167 1.00 87.50 210 ASP A C 1
ATOM 1738 O O . ASP A 1 210 ? 30.425 1.493 -69.382 1.00 87.50 210 ASP A O 1
ATOM 1742 N N . ASP A 1 211 ? 31.448 1.959 -67.429 1.00 84.88 211 ASP A N 1
ATOM 1743 C CA . ASP A 1 211 ? 32.822 2.029 -67.949 1.00 84.88 211 ASP A CA 1
ATOM 1744 C C . ASP A 1 211 ? 33.278 0.692 -68.564 1.00 84.88 211 ASP A C 1
ATOM 1746 O O . ASP A 1 211 ? 33.885 0.638 -69.633 1.00 84.88 211 ASP A O 1
ATOM 1750 N N . GLU A 1 212 ? 32.944 -0.441 -67.940 1.00 83.50 212 GLU A N 1
ATOM 1751 C CA . GLU A 1 212 ? 33.230 -1.763 -68.510 1.00 83.50 212 GLU A CA 1
ATOM 1752 C C . GLU A 1 212 ? 32.494 -1.989 -69.842 1.00 83.50 212 GLU A C 1
ATOM 1754 O O . GLU A 1 212 ? 33.044 -2.598 -70.768 1.00 83.50 212 GLU A O 1
ATOM 1759 N N . LYS A 1 213 ? 31.253 -1.495 -69.968 1.00 84.75 213 LYS A N 1
ATOM 1760 C CA . LYS A 1 213 ? 30.483 -1.582 -71.219 1.00 84.75 213 LYS A CA 1
ATOM 1761 C C . LYS A 1 213 ? 31.050 -0.670 -72.303 1.00 84.75 213 LYS A C 1
ATOM 1763 O O . LYS A 1 213 ? 31.064 -1.094 -73.458 1.00 84.75 213 LYS A O 1
ATOM 1768 N N . THR A 1 214 ? 31.476 0.551 -71.975 1.00 83.25 214 THR A N 1
ATOM 1769 C CA . THR A 1 214 ? 32.071 1.479 -72.953 1.00 83.25 214 THR A CA 1
ATOM 1770 C C . THR A 1 214 ? 33.395 0.933 -73.471 1.00 83.25 214 THR A C 1
ATOM 1772 O O . THR A 1 214 ? 33.528 0.763 -74.680 1.00 83.25 214 THR A O 1
ATOM 1775 N N . ILE A 1 215 ? 34.292 0.490 -72.584 1.00 82.00 215 ILE A N 1
ATOM 1776 C CA . ILE A 1 215 ? 35.564 -0.149 -72.962 1.00 82.00 215 ILE A CA 1
ATOM 1777 C C . ILE A 1 215 ? 35.322 -1.375 -73.850 1.00 82.00 215 ILE A C 1
ATOM 1779 O O . ILE A 1 215 ? 36.065 -1.628 -74.800 1.00 82.00 215 ILE A O 1
ATOM 1783 N N . ARG A 1 216 ? 34.293 -2.177 -73.553 1.00 81.00 216 ARG A N 1
ATOM 1784 C CA . ARG A 1 216 ? 33.949 -3.341 -74.377 1.00 81.00 216 ARG A CA 1
ATOM 1785 C C . ARG A 1 216 ? 33.472 -2.938 -75.774 1.00 81.00 216 ARG A C 1
ATOM 1787 O O . ARG A 1 216 ? 33.889 -3.576 -76.734 1.00 81.00 216 ARG A O 1
ATOM 1794 N N . ARG A 1 217 ? 32.645 -1.896 -75.891 1.00 80.44 217 ARG A N 1
ATOM 1795 C CA . ARG A 1 217 ? 32.196 -1.362 -77.189 1.00 80.44 217 ARG A CA 1
ATOM 1796 C C . ARG A 1 217 ? 33.363 -0.813 -78.003 1.00 80.44 217 ARG A C 1
ATOM 1798 O O . ARG A 1 217 ? 33.507 -1.201 -79.153 1.00 80.44 217 ARG A O 1
ATOM 1805 N N . GLU A 1 218 ? 34.235 -0.020 -77.388 1.00 78.12 218 GLU A N 1
ATOM 1806 C CA . GLU A 1 218 ? 35.434 0.528 -78.039 1.00 78.12 218 GLU A CA 1
ATOM 1807 C C . GLU A 1 218 ? 36.374 -0.582 -78.531 1.00 78.12 218 GLU A C 1
ATOM 1809 O O . GLU A 1 218 ? 36.888 -0.523 -79.644 1.00 78.12 218 GLU A O 1
ATOM 1814 N N . LYS A 1 219 ? 36.554 -1.651 -77.742 1.00 73.62 219 LYS A N 1
ATOM 1815 C CA . LYS A 1 219 ? 37.320 -2.834 -78.168 1.00 73.62 219 LYS A CA 1
ATOM 1816 C C . LYS A 1 219 ? 36.651 -3.594 -79.312 1.00 73.62 219 LYS A C 1
ATOM 1818 O O . LYS A 1 219 ? 37.349 -4.089 -80.186 1.00 73.62 219 LYS A O 1
ATOM 1823 N N . GLU A 1 220 ? 35.325 -3.724 -79.298 1.00 74.06 220 GLU A N 1
ATOM 1824 C CA . GLU A 1 220 ? 34.559 -4.379 -80.368 1.00 74.06 220 GLU A CA 1
ATOM 1825 C C . GLU A 1 220 ? 34.530 -3.550 -81.665 1.00 74.06 220 GLU A C 1
ATOM 1827 O O . GLU A 1 220 ? 34.395 -4.130 -82.742 1.00 74.06 220 GLU A O 1
ATOM 1832 N N . GLU A 1 221 ? 34.664 -2.225 -81.582 1.00 72.31 221 GLU A N 1
ATOM 1833 C CA . GLU A 1 221 ? 34.821 -1.320 -82.729 1.00 72.31 221 GLU A CA 1
ATOM 1834 C C . GLU A 1 221 ? 36.255 -1.353 -83.277 1.00 72.31 221 GLU A C 1
ATOM 1836 O O . GLU A 1 221 ? 36.434 -1.549 -84.475 1.00 72.31 221 GLU A O 1
ATOM 1841 N N . ALA A 1 222 ? 37.273 -1.314 -82.412 1.00 66.69 222 ALA A N 1
ATOM 1842 C CA . ALA A 1 222 ? 38.685 -1.407 -82.803 1.00 66.69 222 ALA A CA 1
ATOM 1843 C C . ALA A 1 222 ? 39.098 -2.774 -83.389 1.00 66.69 222 ALA A C 1
ATOM 1845 O O . ALA A 1 222 ? 40.152 -2.889 -84.001 1.00 66.69 222 ALA A O 1
ATOM 1846 N N . LEU A 1 223 ? 38.298 -3.826 -83.179 1.00 64.88 223 LEU A N 1
ATOM 1847 C CA . LEU A 1 223 ? 38.479 -5.151 -83.793 1.00 64.88 223 LEU A CA 1
ATOM 1848 C C . LEU A 1 223 ? 37.752 -5.304 -85.142 1.00 64.88 223 LEU A C 1
ATOM 1850 O O . LEU A 1 223 ? 37.883 -6.350 -85.779 1.00 64.88 223 LEU A O 1
ATOM 1854 N N . LYS A 1 224 ? 36.938 -4.317 -85.538 1.00 58.19 224 LYS A N 1
ATOM 1855 C CA . LYS A 1 224 ? 36.197 -4.292 -86.811 1.00 58.19 224 LYS A CA 1
ATOM 1856 C C . LYS A 1 224 ? 36.841 -3.389 -87.871 1.00 58.19 224 LYS A C 1
ATOM 1858 O O . LYS A 1 224 ? 36.437 -3.498 -89.028 1.00 58.19 224 LYS A O 1
ATOM 1863 N N . GLU A 1 225 ? 37.792 -2.537 -87.486 1.00 50.25 225 GLU A N 1
ATOM 1864 C CA . GLU A 1 225 ? 38.737 -1.842 -88.382 1.00 50.25 225 GLU A CA 1
ATOM 1865 C C . GLU A 1 225 ? 39.963 -2.717 -88.682 1.00 50.25 225 GLU A C 1
ATOM 1867 O O . GLU A 1 225 ? 40.438 -2.668 -89.840 1.00 50.25 225 GLU A O 1
#

Secondary structure (DSSP, 8-state):
--HHHHHHHHHHHHHHHHHHHHHHHHHHHHHHHHHHHHHHHHHHHHHHHHHHHHHHHHHHHHHHHHHHHHHHHHHHHHHHT-S---HHHHHHHHHHHHHHHHHS---HHHHHHHHHHHHHHHHHHHHHHHHHHHHHHHHHHHHHHHHHHHHHHHHHHHHHHHHHHHHHHHHHHHHHHHHHHHHHHHHHHHHHHHHHHHHHHHHHHHHHHHHHHHHHHHHHHHTT-

Nearest PDB structures (foldseek):
  5nnv-assembly2_B  TM=5.984E-01  e=2.568E-03  Bacillus subtilis subsp. subtilis str. 168
  7a0g-assembly1_DDD  TM=7.359E-01  e=4.155E-01  Serratia marcescens
  6ixf-assembly1_A  TM=3.400E-01  e=1.350E-02  Homo sapiens
  7p3r-assembly1_C  TM=3.946E-01  e=1.585E-01  Vibrio cholerae O1 biovar El Tor str. N16961
  7a0g-assembly1_HHH  TM=3.117E-01  e=1.860E+00  Serratia marcescens